Protein AF-B3H086-F1 (afdb_monomer)

Secondary structure (DSSP, 8-state):
---SSHHHHHHHHHHHHTTSS-SS-----------------------------PPPPPPP---GGGS--S-EEEEPP-EEESTT--------GGGEE-----TTSPTTHHHHHHSHHHHTT-GGG--EETTSSSSGGG----SSEEEEEEEE----EEEE-TTS-EEEEES-EEEEEEEE-S--

Radius of gyration: 33.78 Å; Cα contacts (8 Å, |Δi|>4): 214; chains: 1; bounding box: 88×72×65 Å

pLDDT: mean 75.51, std 15.49, range [37.16, 95.31]

InterPro domains:
  IPR035313 Transferrin-binding protein B, N-lobe handle [PF17484] (49-179)
  IPR038669 TbpB, N-lobe handle domain superfamily [G3DSA:2.40.128.250] (70-180)

Nearest PDB structures (foldseek):
  4o3w-assembly1_A  TM=8.298E-01  e=3.940E-09  Actinobacillus suis
  4o3w-assembly2_B  TM=8.232E-01  e=9.906E-09  Actinobacillus suis
  3pqu-assembly1_A  TM=7.904E-01  e=4.422E-09  Actinobacillus suis
  3pqu-assembly2_B  TM=7.886E-01  e=6.618E-09  Actinobacillus suis

Structure (mmCIF, N/CA/C/O backbone):
data_AF-B3H086-F1
#
_entry.id   AF-B3H086-F1
#
loop_
_atom_site.group_PDB
_atom_site.id
_atom_site.type_symbol
_atom_site.label_atom_id
_atom_site.label_alt_id
_atom_site.label_comp_id
_atom_site.label_asym_id
_atom_s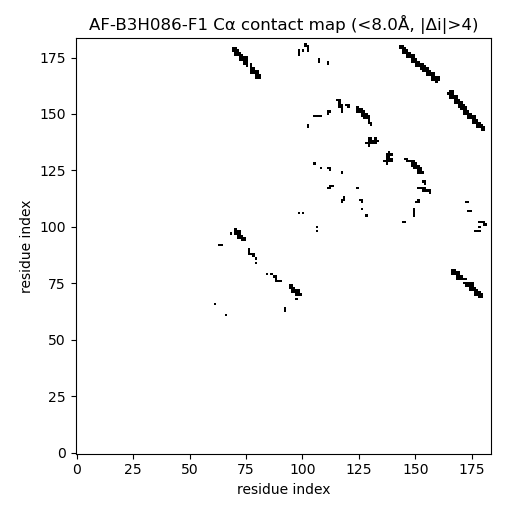ite.label_entity_id
_atom_site.label_seq_id
_atom_site.pdbx_PDB_ins_code
_atom_site.Cartn_x
_atom_site.Cartn_y
_atom_site.Cartn_z
_atom_site.occupancy
_atom_site.B_iso_or_equiv
_atom_site.auth_seq_id
_atom_site.auth_comp_id
_atom_site.auth_asym_id
_atom_site.auth_atom_id
_atom_site.pdbx_PDB_model_num
ATOM 1 N N . MET A 1 1 ? 31.628 60.910 2.142 1.00 37.16 1 MET A N 1
ATOM 2 C CA . MET A 1 1 ? 32.485 60.381 1.051 1.00 37.16 1 MET A CA 1
ATOM 3 C C . MET A 1 1 ? 33.352 59.269 1.644 1.00 37.16 1 MET A C 1
ATOM 5 O O . MET A 1 1 ? 34.313 59.581 2.322 1.00 37.16 1 MET A O 1
ATOM 9 N N . ASN A 1 2 ? 32.940 57.998 1.729 1.00 49.41 2 ASN A N 1
ATOM 10 C CA . ASN A 1 2 ? 32.561 57.000 0.707 1.00 49.41 2 ASN A CA 1
ATOM 11 C C . ASN A 1 2 ? 33.670 56.577 -0.269 1.00 49.41 2 ASN A C 1
ATOM 13 O O . ASN A 1 2 ? 33.441 56.657 -1.461 1.00 49.41 2 ASN A O 1
ATOM 17 N N . VAL A 1 3 ? 34.819 56.058 0.190 1.00 51.22 3 VAL A N 1
ATOM 18 C CA . VAL A 1 3 ? 35.664 55.186 -0.663 1.00 51.22 3 VAL A CA 1
ATOM 19 C C . VAL A 1 3 ? 36.567 54.268 0.185 1.00 51.22 3 VAL A C 1
ATOM 21 O O . VAL A 1 3 ? 37.710 54.626 0.414 1.00 51.22 3 VAL A O 1
ATOM 24 N N . LYS A 1 4 ? 36.117 53.092 0.665 1.00 52.09 4 LYS A N 1
ATOM 25 C CA . LYS A 1 4 ? 37.059 52.027 1.132 1.00 52.09 4 LYS A CA 1
ATOM 26 C C . LYS A 1 4 ? 36.632 50.567 0.889 1.00 52.09 4 LYS A C 1
ATOM 28 O O . LYS A 1 4 ? 37.445 49.678 1.089 1.00 52.09 4 LYS A O 1
ATOM 33 N N . LYS A 1 5 ? 35.413 50.283 0.406 1.00 51.97 5 LYS A N 1
ATOM 34 C CA . LYS A 1 5 ? 34.945 48.894 0.168 1.00 51.97 5 LYS A CA 1
ATOM 35 C C . LYS A 1 5 ? 35.044 48.411 -1.292 1.00 51.97 5 LYS A C 1
ATOM 37 O O . LYS A 1 5 ? 34.824 47.238 -1.551 1.00 51.97 5 LYS A O 1
ATOM 42 N N . SER A 1 6 ? 35.402 49.292 -2.232 1.00 55.97 6 SER A N 1
ATOM 43 C CA . SER A 1 6 ? 35.378 48.995 -3.678 1.00 55.97 6 SER A CA 1
ATOM 44 C C . SER A 1 6 ? 36.638 48.280 -4.195 1.00 55.97 6 SER A C 1
ATOM 46 O O . SER A 1 6 ? 36.571 47.513 -5.147 1.00 55.97 6 SER A O 1
ATOM 48 N N . GLN A 1 7 ? 37.798 48.457 -3.554 1.00 54.16 7 GLN A N 1
ATOM 49 C CA . GLN A 1 7 ? 39.059 47.937 -4.108 1.00 54.16 7 GLN A CA 1
ATOM 50 C C . GLN A 1 7 ? 39.303 46.446 -3.828 1.00 54.16 7 GLN A C 1
ATOM 52 O O . GLN A 1 7 ? 39.944 45.780 -4.631 1.00 54.16 7 GLN A O 1
ATOM 57 N N . ILE A 1 8 ? 38.739 45.889 -2.750 1.00 55.28 8 ILE A N 1
ATOM 58 C CA . ILE A 1 8 ? 38.890 44.458 -2.423 1.00 55.28 8 ILE A CA 1
ATOM 59 C C . ILE A 1 8 ? 38.044 43.586 -3.367 1.00 55.28 8 ILE A C 1
ATOM 61 O O . ILE A 1 8 ? 38.485 42.519 -3.785 1.00 55.28 8 ILE A O 1
ATOM 65 N N . ALA A 1 9 ? 36.864 44.066 -3.775 1.00 53.84 9 ALA A N 1
ATOM 66 C CA . ALA A 1 9 ? 35.991 43.352 -4.708 1.00 53.84 9 ALA A CA 1
ATOM 67 C C . ALA A 1 9 ? 36.586 43.261 -6.128 1.00 53.84 9 ALA A C 1
ATOM 69 O O . ALA A 1 9 ? 36.402 42.257 -6.812 1.00 53.84 9 ALA A O 1
ATOM 70 N N . ILE A 1 10 ? 37.345 44.277 -6.550 1.00 55.56 10 ILE A N 1
ATOM 71 C CA . ILE A 1 10 ? 37.978 44.321 -7.877 1.00 55.56 10 ILE A CA 1
ATOM 72 C C . ILE A 1 10 ? 39.157 43.337 -7.965 1.00 55.56 10 ILE A C 1
ATOM 74 O O . ILE A 1 10 ? 39.336 42.687 -8.992 1.00 55.56 10 ILE A O 1
ATOM 78 N N . VAL A 1 11 ? 39.923 43.162 -6.883 1.00 54.69 11 VAL A N 1
ATOM 79 C CA . VAL A 1 11 ? 41.070 42.234 -6.857 1.00 54.69 11 VAL A CA 1
ATOM 80 C C . VAL A 1 11 ? 40.618 40.768 -6.878 1.00 54.69 11 VAL A C 1
ATOM 82 O O . VAL A 1 11 ? 41.232 39.956 -7.563 1.00 54.69 11 VAL A O 1
ATOM 85 N N . ILE A 1 12 ? 39.513 40.433 -6.202 1.00 56.09 12 ILE A N 1
ATOM 86 C CA . ILE A 1 12 ? 38.960 39.064 -6.181 1.00 56.09 12 ILE A CA 1
ATOM 87 C C . ILE A 1 12 ? 38.301 38.706 -7.526 1.00 56.09 12 ILE A C 1
ATOM 89 O O . ILE A 1 12 ? 38.384 37.567 -7.978 1.00 56.09 12 ILE A O 1
ATOM 93 N N . ALA A 1 13 ? 37.690 39.678 -8.211 1.00 56.31 13 ALA A N 1
ATOM 94 C CA . ALA A 1 13 ? 37.129 39.460 -9.545 1.00 56.31 13 ALA A CA 1
ATOM 95 C C . ALA A 1 13 ? 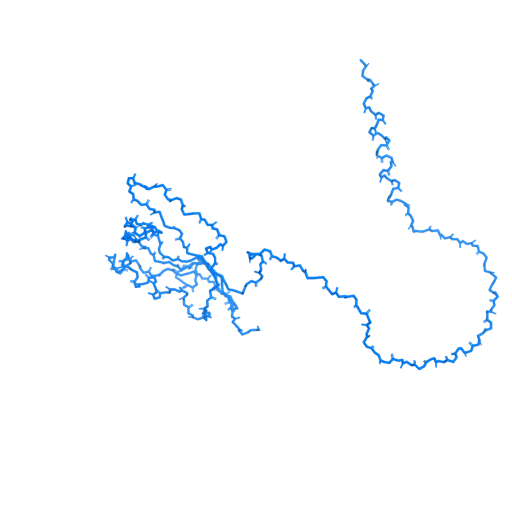38.218 39.270 -10.623 1.00 56.31 13 ALA A C 1
ATOM 97 O O . ALA A 1 13 ? 38.031 38.488 -11.555 1.00 56.31 13 ALA A O 1
ATOM 98 N N . ALA A 1 14 ? 39.372 39.934 -10.483 1.00 55.19 14 ALA A N 1
ATOM 99 C CA . ALA A 1 14 ? 40.484 39.822 -11.429 1.00 55.19 14 ALA A CA 1
ATOM 100 C C . ALA A 1 14 ? 41.236 38.479 -11.339 1.00 55.19 14 ALA A C 1
ATOM 102 O O . ALA A 1 14 ? 41.734 38.000 -12.356 1.00 55.19 14 ALA A O 1
ATOM 103 N N . THR A 1 15 ? 41.291 37.842 -10.163 1.00 55.03 15 THR A N 1
ATOM 104 C CA . THR A 1 15 ? 41.920 36.517 -9.992 1.00 55.03 15 THR A CA 1
ATOM 105 C C . THR A 1 15 ? 41.023 35.358 -10.427 1.00 55.03 15 THR A C 1
ATOM 107 O O . THR A 1 15 ? 41.530 34.312 -10.821 1.00 55.03 15 THR A O 1
ATOM 110 N N . LEU A 1 16 ? 39.697 35.536 -10.415 1.00 53.44 16 LEU A N 1
ATOM 111 C CA . LEU A 1 16 ? 38.752 34.520 -10.897 1.00 53.44 16 LEU A CA 1
ATOM 112 C C . LEU A 1 16 ? 38.623 34.499 -12.431 1.00 53.44 16 LEU A C 1
ATOM 114 O O . LEU A 1 16 ? 38.309 33.458 -13.001 1.00 53.44 16 LEU A O 1
ATOM 118 N N . LEU A 1 17 ? 38.918 35.611 -13.115 1.00 52.31 17 LEU A N 1
ATOM 119 C CA . LEU A 1 17 ? 38.870 35.693 -14.583 1.00 52.31 17 LEU A CA 1
ATOM 120 C C . LEU A 1 17 ? 40.145 35.179 -15.280 1.00 52.31 17 LEU A C 1
ATOM 122 O O . LEU A 1 17 ? 40.080 34.780 -16.440 1.00 52.31 17 LEU A O 1
ATOM 126 N N . THR A 1 18 ? 41.289 35.116 -14.593 1.00 54.81 18 THR A N 1
ATOM 127 C CA . THR A 1 18 ? 42.545 34.569 -15.149 1.00 54.81 18 THR A CA 1
ATOM 128 C C . THR A 1 18 ? 42.662 33.046 -15.037 1.00 54.81 18 THR A C 1
ATOM 130 O O . THR A 1 18 ? 43.544 32.458 -15.658 1.00 54.81 18 THR A O 1
ATOM 133 N N . ALA A 1 19 ? 41.738 32.383 -14.336 1.00 50.47 19 ALA A N 1
ATOM 134 C CA . ALA A 1 19 ? 41.666 30.921 -14.264 1.00 50.47 19 ALA A CA 1
ATOM 135 C C . ALA A 1 19 ? 40.806 30.277 -15.375 1.00 50.47 19 ALA A C 1
ATOM 137 O O . ALA A 1 19 ? 40.727 29.056 -15.448 1.00 50.47 19 ALA A O 1
ATOM 138 N N . CYS A 1 20 ? 40.181 31.069 -16.258 1.00 57.03 20 CYS A N 1
ATOM 139 C CA . CYS A 1 20 ? 39.420 30.563 -17.413 1.00 57.03 20 CYS A CA 1
ATOM 140 C C . CYS A 1 20 ? 39.972 31.004 -18.782 1.00 57.03 20 CYS A C 1
ATOM 142 O O . CYS A 1 20 ? 39.406 30.627 -19.804 1.00 57.03 20 CYS A O 1
ATOM 144 N N . SER A 1 21 ? 41.081 31.754 -18.840 1.00 51.38 21 SER A N 1
ATOM 145 C CA . SER A 1 21 ? 41.780 32.073 -20.103 1.00 51.38 21 SER A CA 1
ATOM 146 C C . SER A 1 21 ? 43.149 31.392 -20.245 1.00 51.38 21 SER A C 1
ATOM 148 O O . SER A 1 21 ? 43.844 31.577 -21.244 1.00 51.38 21 SER A O 1
ATOM 150 N N . GLY A 1 22 ? 43.532 30.559 -19.274 1.00 49.62 22 GLY A N 1
ATOM 151 C CA . GLY A 1 22 ? 44.796 29.833 -19.268 1.00 49.62 22 GLY A CA 1
ATOM 152 C C . GLY A 1 22 ? 44.714 28.462 -19.935 1.00 49.62 22 GLY A C 1
ATOM 153 O O . GLY A 1 22 ? 44.520 27.461 -19.256 1.00 49.62 22 GLY A O 1
ATOM 154 N N . GLY A 1 23 ? 44.972 28.415 -21.244 1.00 51.03 23 GLY A N 1
ATOM 155 C CA . GLY A 1 23 ? 45.725 27.298 -21.822 1.00 51.03 23 GLY A CA 1
ATOM 156 C C . GLY A 1 23 ? 44.980 26.364 -22.772 1.00 51.03 23 GLY A C 1
ATOM 157 O O . GLY A 1 23 ? 44.698 25.224 -22.422 1.00 51.03 23 GLY A O 1
ATOM 158 N N . LYS A 1 24 ? 44.778 26.803 -24.019 1.00 52.38 24 LYS A N 1
ATOM 159 C CA . LYS A 1 24 ? 44.899 25.954 -25.223 1.00 52.38 24 LYS A CA 1
ATOM 160 C C . LYS A 1 24 ? 44.833 26.837 -26.467 1.00 52.38 24 LYS A C 1
ATOM 162 O O . LYS A 1 24 ? 43.770 27.323 -26.826 1.00 52.38 24 LYS A O 1
ATOM 167 N N . GLY A 1 25 ? 45.977 27.054 -27.110 1.00 47.41 25 GLY A N 1
ATOM 168 C CA . GLY A 1 25 ? 46.032 27.791 -28.376 1.00 47.41 25 GLY A CA 1
ATOM 169 C C . GLY A 1 25 ? 47.321 28.569 -28.596 1.00 47.41 25 GLY A C 1
ATOM 170 O O . GLY A 1 25 ? 47.267 29.722 -29.002 1.00 47.41 25 GLY A O 1
ATOM 171 N N . GLY A 1 26 ? 48.478 27.974 -28.306 1.00 44.19 26 GLY A N 1
ATOM 172 C CA . GLY A 1 26 ? 49.747 28.494 -28.806 1.00 44.19 26 GLY A CA 1
ATOM 173 C C . GLY A 1 26 ? 50.046 27.840 -30.149 1.00 44.19 26 GLY A C 1
ATOM 174 O O . GLY A 1 26 ? 50.486 26.694 -30.170 1.00 44.19 26 GLY A O 1
ATOM 175 N N . PHE A 1 27 ? 49.803 28.538 -31.259 1.00 48.75 27 PHE A N 1
ATOM 176 C CA . PHE A 1 27 ? 50.418 28.177 -32.538 1.00 48.75 27 PHE A CA 1
ATOM 177 C C . PHE A 1 27 ? 51.885 28.609 -32.482 1.00 48.75 27 PHE A C 1
ATOM 179 O O . PHE A 1 27 ? 52.234 29.723 -32.864 1.00 48.75 27 PHE A O 1
ATOM 186 N N . GLY A 1 28 ? 52.733 27.735 -31.941 1.00 51.94 28 GLY A N 1
ATOM 187 C CA . GLY A 1 28 ? 54.178 27.853 -32.088 1.00 51.94 28 GLY A CA 1
ATOM 188 C C . GLY A 1 28 ? 54.549 27.528 -33.529 1.00 51.94 28 GLY A C 1
ATOM 189 O O . GLY A 1 28 ? 54.622 26.361 -33.901 1.00 51.94 28 GLY A O 1
ATOM 190 N N . LEU A 1 29 ? 54.739 28.558 -34.348 1.00 55.03 29 LEU A N 1
ATOM 191 C CA . LEU A 1 29 ? 55.434 28.447 -35.626 1.00 55.03 29 LEU A CA 1
ATOM 192 C C . LEU A 1 29 ? 56.931 28.597 -35.358 1.00 55.03 29 LEU A C 1
ATOM 194 O O . LEU A 1 29 ? 57.500 29.638 -35.658 1.00 55.03 29 LEU A O 1
ATOM 198 N N . ASP A 1 30 ? 57.554 27.566 -34.790 1.00 51.03 30 ASP A N 1
ATOM 199 C CA . ASP A 1 30 ? 59.010 27.486 -34.723 1.00 51.03 30 ASP A CA 1
ATOM 200 C C . ASP A 1 30 ? 59.510 26.135 -35.246 1.00 51.03 30 ASP A C 1
ATOM 202 O O . ASP A 1 30 ? 59.258 25.070 -34.684 1.00 51.03 30 ASP A O 1
ATOM 206 N N . SER A 1 31 ? 60.296 26.236 -36.322 1.00 50.31 31 SER A N 1
ATOM 207 C CA . SER A 1 31 ? 61.286 25.278 -36.829 1.00 50.31 31 SER A CA 1
ATOM 208 C C . SER A 1 31 ? 60.796 23.945 -37.422 1.00 50.31 31 SER A C 1
ATOM 210 O O . SER A 1 31 ? 60.976 22.871 -36.856 1.00 50.31 31 SER A O 1
ATOM 212 N N . THR A 1 32 ? 60.325 23.980 -38.673 1.00 48.44 32 THR A N 1
ATOM 213 C CA . THR A 1 32 ? 60.439 22.818 -39.571 1.00 48.44 32 THR A CA 1
ATOM 214 C C . THR A 1 32 ? 61.894 22.655 -40.015 1.00 48.44 32 THR A C 1
ATOM 216 O O . THR A 1 32 ? 62.313 23.202 -41.035 1.00 48.44 32 THR A O 1
ATOM 219 N N . GLN A 1 33 ? 62.670 21.886 -39.260 1.00 48.81 33 GLN A N 1
ATOM 220 C CA . GLN A 1 33 ? 63.814 21.169 -39.814 1.00 48.81 33 GLN A CA 1
ATOM 221 C C . GLN A 1 3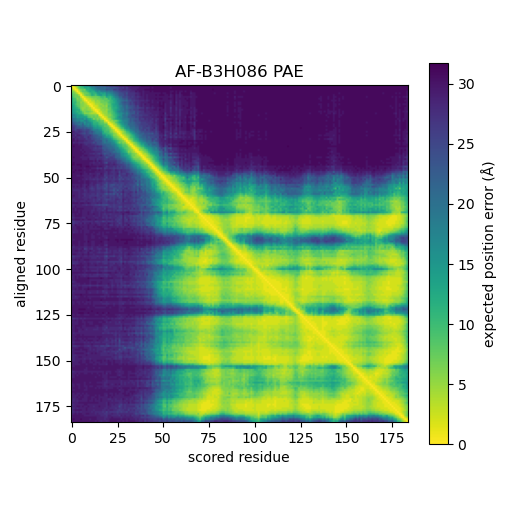3 ? 63.739 19.727 -39.311 1.00 48.81 33 GLN A C 1
ATOM 223 O O . GLN A 1 33 ? 64.264 19.375 -38.258 1.00 48.81 33 GLN A O 1
ATOM 228 N N . GLU A 1 34 ? 62.997 18.902 -40.051 1.00 51.06 34 GLU A N 1
ATOM 229 C CA . GLU A 1 34 ? 62.861 17.473 -39.786 1.00 51.06 34 GLU A CA 1
ATOM 230 C C . GLU A 1 34 ? 64.220 16.787 -39.989 1.00 51.06 34 GLU A C 1
ATOM 232 O O . GLU A 1 34 ? 64.639 16.499 -41.110 1.00 51.06 34 GLU A O 1
ATOM 237 N N . GLN A 1 35 ? 64.928 16.490 -38.899 1.00 54.47 35 GLN A N 1
ATOM 238 C CA . GLN A 1 35 ? 65.841 15.353 -38.920 1.00 54.47 35 GLN A CA 1
ATOM 239 C C . GLN A 1 35 ? 64.974 14.102 -38.989 1.00 54.47 35 GLN A C 1
ATOM 241 O O . GLN A 1 35 ? 64.314 13.762 -38.013 1.00 54.47 35 GLN A O 1
ATOM 246 N N . ILE A 1 36 ? 64.961 13.433 -40.142 1.00 54.16 36 ILE A N 1
ATOM 247 C CA . ILE A 1 36 ? 64.271 12.152 -40.315 1.00 54.16 36 ILE A CA 1
ATOM 248 C C . ILE A 1 36 ? 64.917 11.151 -39.341 1.00 54.16 36 ILE A C 1
ATOM 250 O O . ILE A 1 36 ? 66.083 10.787 -39.541 1.00 54.16 36 ILE A O 1
ATOM 254 N N . PRO A 1 37 ? 64.221 10.688 -38.286 1.00 53.47 37 PRO A N 1
ATOM 255 C CA . PRO A 1 37 ? 64.772 9.649 -37.438 1.00 53.47 37 PRO A CA 1
ATOM 256 C C . PRO A 1 37 ? 64.784 8.347 -38.246 1.00 53.47 37 PRO A C 1
ATOM 258 O O . PRO A 1 37 ? 63.769 7.942 -38.814 1.00 53.47 37 PRO A O 1
ATOM 261 N N . ARG A 1 38 ? 65.945 7.686 -38.330 1.00 55.38 38 ARG A N 1
ATOM 262 C CA . ARG A 1 38 ? 66.040 6.346 -38.926 1.00 55.38 38 ARG A CA 1
ATOM 263 C C . ARG A 1 38 ? 65.107 5.402 -38.167 1.00 55.38 38 ARG A C 1
ATOM 265 O O . ARG A 1 38 ? 65.230 5.243 -36.955 1.00 55.38 38 ARG A O 1
ATOM 272 N N . TYR A 1 39 ? 64.180 4.789 -38.897 1.00 56.12 39 TYR A N 1
ATOM 273 C CA . TYR A 1 39 ? 63.299 3.757 -38.374 1.00 56.12 39 TYR A CA 1
ATOM 274 C C . TYR A 1 39 ? 64.083 2.450 -38.235 1.00 56.12 39 TYR A C 1
ATOM 276 O O . TYR A 1 39 ? 64.329 1.767 -39.226 1.00 56.12 39 TYR A O 1
ATOM 284 N N . ASP A 1 40 ? 64.462 2.105 -37.007 1.00 61.91 40 ASP A N 1
ATOM 285 C CA . ASP A 1 40 ? 64.773 0.720 -36.666 1.00 61.91 40 ASP A CA 1
ATOM 286 C C . ASP A 1 40 ? 63.462 0.019 -36.285 1.00 61.91 40 ASP A C 1
ATOM 288 O O . ASP A 1 40 ? 62.785 0.467 -35.348 1.00 61.91 40 ASP A O 1
ATOM 292 N N . PRO A 1 41 ? 63.069 -1.073 -36.969 1.00 54.91 41 PRO A N 1
ATOM 293 C CA . PRO A 1 41 ? 61.901 -1.841 -36.575 1.00 54.91 41 PRO A CA 1
ATOM 294 C C . PRO A 1 41 ? 62.159 -2.430 -35.188 1.00 54.91 41 PRO A C 1
ATOM 296 O O . PRO A 1 41 ? 62.888 -3.412 -35.023 1.00 54.91 41 PRO A O 1
ATOM 299 N N . LYS A 1 42 ? 61.553 -1.826 -34.159 1.00 63.53 42 LYS A N 1
ATOM 300 C CA . LYS A 1 42 ? 61.467 -2.447 -32.837 1.00 63.53 42 LYS A CA 1
ATOM 301 C C . LYS A 1 42 ? 60.799 -3.799 -33.044 1.00 63.53 42 LYS A C 1
ATOM 303 O O . LYS A 1 42 ? 59.651 -3.840 -33.482 1.00 63.53 42 LYS A O 1
ATOM 308 N N . LYS A 1 43 ? 61.524 -4.886 -32.743 1.00 60.94 43 LYS A N 1
ATOM 309 C CA . LYS A 1 43 ? 60.965 -6.243 -32.689 1.00 60.94 43 LYS A CA 1
ATOM 310 C C . LYS A 1 43 ? 59.612 -6.153 -31.994 1.00 60.94 43 LYS A C 1
ATOM 312 O O . LYS A 1 43 ? 59.550 -5.712 -30.845 1.00 60.94 43 LYS A O 1
ATOM 317 N N . THR A 1 44 ? 58.553 -6.509 -32.714 1.00 58.03 44 THR A N 1
ATOM 318 C CA . THR A 1 44 ? 57.201 -6.586 -32.170 1.00 58.03 44 THR A CA 1
ATOM 319 C C . THR A 1 44 ? 57.266 -7.504 -30.963 1.00 58.03 44 THR A C 1
ATOM 321 O O . THR A 1 44 ? 57.506 -8.705 -31.107 1.00 58.03 44 THR A O 1
ATOM 324 N N . LYS A 1 45 ? 57.140 -6.924 -29.764 1.00 63.69 45 LYS A N 1
ATOM 325 C CA . LYS A 1 45 ? 56.914 -7.720 -28.562 1.00 63.69 45 LYS A CA 1
ATOM 326 C C . LYS A 1 45 ? 55.657 -8.561 -28.820 1.00 63.69 45 LYS A C 1
ATOM 328 O O . LYS A 1 45 ? 54.728 -8.035 -29.441 1.00 63.69 45 LYS A O 1
ATOM 333 N N . PRO A 1 46 ? 55.633 -9.839 -28.410 1.00 62.38 46 PRO A N 1
ATOM 334 C CA . PRO A 1 46 ? 54.421 -10.640 -28.485 1.00 62.38 46 PRO A CA 1
ATOM 335 C C . PRO A 1 46 ? 53.279 -9.859 -27.836 1.00 62.38 46 PRO A C 1
ATOM 337 O O . PRO A 1 46 ? 53.474 -9.255 -26.782 1.00 62.38 46 PRO A O 1
ATOM 340 N N . ILE A 1 47 ? 52.121 -9.819 -28.489 1.00 65.06 47 ILE A N 1
ATOM 341 C CA . ILE A 1 47 ? 50.911 -9.281 -27.872 1.00 65.06 47 ILE A CA 1
ATOM 342 C C . ILE A 1 47 ? 50.567 -10.261 -26.750 1.00 65.06 47 ILE A C 1
ATOM 344 O O . ILE A 1 47 ? 50.162 -11.392 -27.017 1.00 65.06 47 ILE A O 1
ATOM 348 N N . GLU A 1 48 ? 50.818 -9.866 -25.507 1.00 68.56 48 GLU A N 1
ATOM 349 C CA . GLU A 1 48 ? 50.349 -10.608 -24.343 1.00 68.56 48 GLU A CA 1
ATOM 350 C C . GLU A 1 48 ? 48.849 -10.335 -24.220 1.00 68.56 48 GLU A C 1
ATOM 352 O O . GLU A 1 48 ? 48.429 -9.226 -23.902 1.00 68.56 48 GLU A O 1
ATOM 357 N N . PHE A 1 49 ? 48.039 -11.336 -24.561 1.00 70.12 49 PHE A N 1
ATOM 358 C CA . PHE A 1 49 ? 46.603 -11.301 -24.317 1.00 70.12 49 PHE A CA 1
ATOM 359 C C . PHE A 1 49 ? 46.368 -11.529 -22.823 1.00 70.12 49 PHE A C 1
ATOM 361 O O . PHE A 1 49 ? 46.656 -12.607 -22.304 1.00 70.12 49 PHE A O 1
ATOM 368 N N . GLY A 1 50 ? 45.855 -10.510 -22.147 1.00 75.00 50 GLY A N 1
ATOM 369 C CA . GLY A 1 50 ? 45.428 -10.548 -20.756 1.00 75.00 50 GLY A CA 1
ATOM 370 C C . GLY A 1 50 ? 44.339 -9.506 -20.539 1.00 75.00 50 GLY A C 1
ATOM 371 O O . GLY A 1 50 ? 44.202 -8.586 -21.346 1.00 75.00 50 GLY A O 1
ATOM 372 N N . ASP A 1 51 ? 43.548 -9.676 -19.485 1.00 79.06 51 ASP A N 1
ATOM 373 C CA . ASP A 1 51 ? 42.526 -8.695 -19.132 1.00 79.06 51 ASP A CA 1
ATOM 374 C C . ASP A 1 51 ? 43.186 -7.348 -18.816 1.00 79.06 51 ASP A C 1
ATOM 376 O O . ASP A 1 51 ? 44.214 -7.286 -18.132 1.00 79.06 51 ASP A O 1
ATOM 380 N N . ASP A 1 52 ? 42.587 -6.265 -19.314 1.00 80.56 52 ASP A N 1
ATOM 381 C CA . ASP A 1 52 ? 43.040 -4.918 -18.995 1.00 80.56 52 ASP A CA 1
ATOM 382 C C . ASP A 1 52 ? 42.971 -4.705 -17.477 1.00 80.56 52 ASP A C 1
ATOM 384 O O . ASP A 1 52 ? 41.947 -4.948 -16.833 1.00 80.56 52 ASP A O 1
ATOM 388 N N . VAL A 1 53 ? 44.069 -4.224 -16.890 1.00 79.19 53 VAL A N 1
ATOM 389 C CA . VAL A 1 53 ? 44.110 -3.876 -15.467 1.00 79.19 53 VAL A CA 1
ATOM 390 C C . VAL A 1 53 ? 43.273 -2.614 -15.258 1.00 79.19 53 VAL A C 1
ATOM 392 O O . VAL A 1 53 ? 43.755 -1.495 -15.422 1.00 79.19 53 VAL A O 1
ATOM 395 N N . THR A 1 54 ? 41.999 -2.795 -14.916 1.00 82.56 54 THR A N 1
ATOM 396 C CA . THR A 1 54 ? 41.081 -1.704 -14.570 1.00 82.56 54 THR A CA 1
ATOM 397 C C . THR A 1 54 ? 41.039 -1.475 -13.065 1.00 82.56 54 THR A C 1
ATOM 399 O O . THR A 1 54 ? 41.037 -2.429 -12.284 1.00 82.56 54 THR A O 1
ATOM 402 N N . GLU A 1 55 ? 40.935 -0.214 -12.646 1.00 84.62 55 GLU A N 1
ATOM 403 C CA . GLU A 1 55 ? 40.661 0.120 -11.248 1.00 84.62 55 GLU A CA 1
ATOM 404 C C . GLU A 1 55 ? 39.316 -0.471 -10.800 1.00 84.62 55 GLU A C 1
ATOM 406 O O . GLU A 1 55 ? 38.339 -0.500 -11.556 1.00 84.62 55 GLU A O 1
ATOM 411 N N . ALA A 1 56 ? 39.257 -0.946 -9.554 1.00 83.88 56 ALA A N 1
ATOM 412 C CA . ALA A 1 56 ? 38.022 -1.465 -8.987 1.00 83.88 56 ALA A CA 1
ATOM 413 C C . ALA A 1 56 ? 36.958 -0.360 -8.945 1.00 83.88 56 ALA A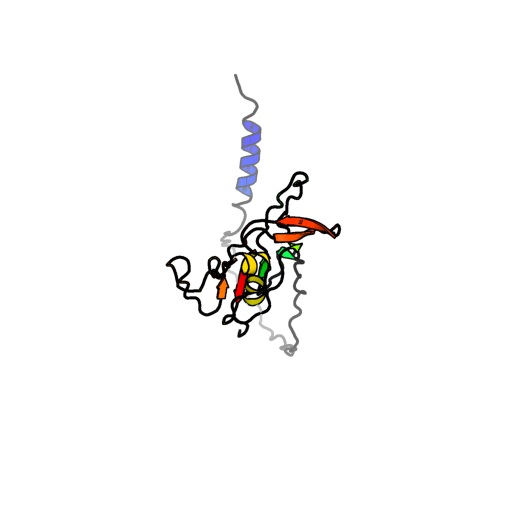 C 1
ATOM 415 O O . ALA A 1 56 ? 37.200 0.737 -8.439 1.00 83.88 56 ALA A O 1
ATOM 416 N N . LYS A 1 57 ? 35.758 -0.660 -9.453 1.00 82.94 57 LYS A N 1
ATOM 417 C CA . LYS A 1 57 ? 34.647 0.294 -9.448 1.00 82.94 57 LYS A CA 1
ATOM 418 C C . LYS A 1 57 ? 34.274 0.652 -7.999 1.00 82.94 57 LYS A C 1
ATOM 420 O O . LYS A 1 57 ? 33.978 -0.263 -7.225 1.00 82.94 57 LYS A O 1
ATOM 425 N N . PRO A 1 58 ? 34.243 1.942 -7.619 1.00 81.88 58 PRO A N 1
ATOM 426 C CA . PRO A 1 58 ? 33.753 2.333 -6.307 1.00 81.88 58 PRO A CA 1
ATOM 427 C C . PRO A 1 58 ? 32.248 2.058 -6.231 1.00 81.88 58 PRO A C 1
ATOM 429 O O . PRO A 1 58 ? 31.488 2.440 -7.123 1.00 81.88 58 PRO A O 1
ATOM 432 N N . TYR A 1 59 ? 31.822 1.377 -5.170 1.00 78.69 59 TYR A N 1
ATOM 433 C CA . TYR A 1 59 ? 30.409 1.149 -4.887 1.00 78.69 59 TYR A CA 1
ATOM 434 C C . TYR A 1 59 ? 29.894 2.243 -3.957 1.00 78.69 59 TYR A C 1
ATOM 436 O O . TYR A 1 59 ? 30.460 2.485 -2.892 1.00 78.69 59 TYR A O 1
ATOM 444 N N . GLU A 1 60 ? 28.806 2.891 -4.360 1.00 83.50 60 GLU A N 1
ATOM 445 C CA . GLU A 1 60 ? 28.088 3.841 -3.520 1.00 83.50 60 GLU A CA 1
ATOM 446 C C . GLU A 1 60 ? 27.211 3.076 -2.520 1.00 83.50 60 GLU A C 1
ATOM 448 O O . GLU A 1 60 ? 26.398 2.234 -2.907 1.00 83.50 60 GLU A O 1
ATOM 453 N N . GLN A 1 61 ? 27.381 3.345 -1.223 1.00 80.69 61 GLN A N 1
ATOM 454 C CA . GLN A 1 61 ? 26.474 2.842 -0.193 1.00 80.69 61 GLN A CA 1
ATOM 455 C C . GLN A 1 61 ? 25.290 3.797 -0.075 1.00 80.69 61 GLN A C 1
ATOM 457 O O . GLN A 1 61 ? 25.399 4.871 0.516 1.00 80.69 61 GLN A O 1
ATOM 462 N N . LEU A 1 62 ? 24.161 3.402 -0.659 1.00 81.19 62 LEU A N 1
ATOM 463 C CA . LEU A 1 62 ? 22.928 4.173 -0.586 1.00 81.19 62 LEU A CA 1
ATOM 464 C C . LEU A 1 62 ? 22.187 3.890 0.736 1.00 81.19 62 LEU A C 1
ATOM 466 O O . LEU A 1 62 ? 22.091 2.725 1.145 1.00 81.19 62 LEU A O 1
ATOM 470 N N . PRO A 1 63 ? 21.619 4.925 1.386 1.00 80.62 63 PRO A N 1
ATOM 471 C CA . PRO A 1 63 ? 20.623 4.757 2.442 1.00 80.62 63 PRO A CA 1
ATOM 472 C C . PRO A 1 63 ? 19.504 3.810 1.999 1.00 80.62 63 PRO A C 1
ATOM 474 O O . PRO A 1 63 ? 19.144 3.814 0.826 1.00 80.62 63 PRO A O 1
ATOM 477 N N . GLU A 1 64 ? 18.916 3.051 2.925 1.00 76.38 64 GLU A N 1
ATOM 478 C CA . GLU A 1 64 ? 17.901 2.021 2.630 1.00 76.38 64 GLU A CA 1
ATOM 479 C C . GLU A 1 64 ? 16.752 2.530 1.745 1.00 76.38 64 GLU A C 1
ATOM 481 O O . GLU A 1 64 ? 16.397 1.891 0.761 1.00 76.38 64 GLU A O 1
ATOM 486 N N . PHE A 1 65 ? 16.259 3.742 2.008 1.00 72.94 65 PHE A N 1
ATOM 487 C CA . PHE A 1 65 ? 15.218 4.389 1.202 1.00 72.94 65 PHE A CA 1
ATOM 488 C C . PHE A 1 65 ? 15.628 4.676 -0.255 1.00 72.94 65 PHE A C 1
ATOM 490 O O . PHE A 1 65 ? 14.784 4.712 -1.145 1.00 72.94 65 PHE A O 1
ATOM 497 N N . LEU A 1 66 ? 16.918 4.921 -0.498 1.00 80.81 66 LEU A N 1
ATOM 498 C CA . LEU A 1 66 ? 17.465 5.189 -1.830 1.00 80.81 66 LEU A CA 1
ATOM 499 C C . LEU A 1 66 ? 17.917 3.912 -2.537 1.00 80.81 66 LEU A C 1
ATOM 501 O O . LEU A 1 66 ? 18.319 3.973 -3.700 1.00 80.81 66 LEU A O 1
ATOM 505 N N . GLN A 1 67 ? 17.863 2.761 -1.864 1.00 79.25 67 GLN A N 1
ATOM 506 C CA . GLN A 1 67 ? 18.171 1.506 -2.521 1.00 79.25 67 GLN A CA 1
ATOM 507 C C . GLN A 1 67 ? 17.121 1.239 -3.602 1.00 79.25 67 GLN A C 1
ATOM 509 O O . GLN A 1 67 ? 15.919 1.360 -3.350 1.00 79.25 67 GLN A O 1
ATOM 514 N N . PRO A 1 68 ? 17.549 0.877 -4.821 1.00 77.38 68 PRO A N 1
ATOM 515 C CA . PRO A 1 68 ? 16.624 0.589 -5.897 1.00 77.38 68 PRO A CA 1
ATOM 516 C C . PRO A 1 68 ? 15.790 -0.633 -5.517 1.00 77.38 68 PRO A C 1
ATOM 518 O O . PRO A 1 68 ? 16.283 -1.761 -5.458 1.00 77.38 68 PRO A O 1
ATOM 521 N N . THR A 1 69 ? 14.507 -0.405 -5.277 1.00 74.62 69 THR A N 1
ATOM 522 C CA . THR A 1 69 ? 13.525 -1.466 -5.107 1.00 74.62 69 THR A CA 1
ATOM 523 C C . THR A 1 69 ? 12.589 -1.457 -6.301 1.00 74.62 69 THR A C 1
ATOM 525 O O . THR A 1 69 ? 12.296 -0.426 -6.904 1.00 74.62 69 THR A O 1
ATOM 528 N N . LEU A 1 70 ? 12.188 -2.654 -6.708 1.00 71.06 70 LEU A N 1
ATOM 529 C CA . LEU A 1 70 ? 11.357 -2.829 -7.892 1.00 71.06 70 LEU A CA 1
ATOM 530 C C . LEU A 1 70 ? 9.887 -2.535 -7.594 1.00 71.06 70 LEU A C 1
ATOM 532 O O . LEU A 1 70 ? 9.173 -2.059 -8.469 1.00 71.06 70 LEU A O 1
ATOM 536 N N . ASP A 1 71 ? 9.479 -2.804 -6.355 1.00 87.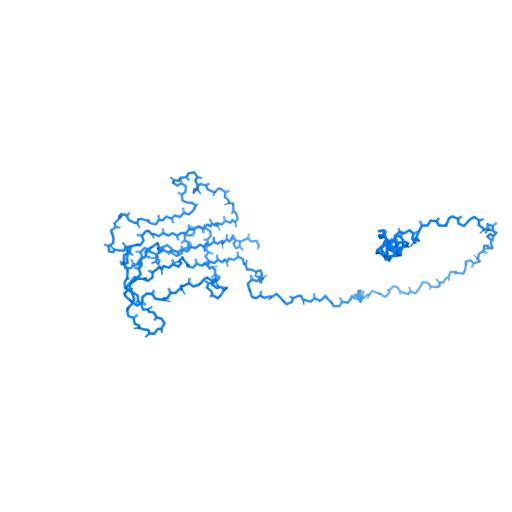69 71 ASP A N 1
ATOM 537 C CA . ASP A 1 71 ? 8.098 -2.803 -5.907 1.00 87.69 71 ASP A CA 1
ATOM 538 C C . ASP A 1 71 ? 8.073 -2.244 -4.481 1.00 87.69 71 ASP A C 1
ATOM 540 O O . ASP A 1 71 ? 8.868 -2.660 -3.630 1.00 87.69 71 ASP A O 1
ATOM 544 N N . SER A 1 72 ? 7.196 -1.284 -4.213 1.00 90.12 72 SER A N 1
ATOM 545 C CA . SER A 1 72 ? 7.094 -0.631 -2.906 1.00 90.12 72 SER A CA 1
ATOM 546 C C . SER A 1 72 ? 5.665 -0.255 -2.587 1.00 90.12 72 SER A C 1
ATOM 548 O O . SER A 1 72 ? 4.894 0.151 -3.457 1.00 90.12 72 SER A O 1
ATOM 550 N N . GLU A 1 73 ? 5.344 -0.314 -1.306 1.00 93.00 73 GLU A N 1
ATOM 551 C CA . GLU A 1 73 ? 4.063 0.109 -0.784 1.00 93.00 73 GLU A CA 1
ATOM 552 C C . GLU A 1 73 ?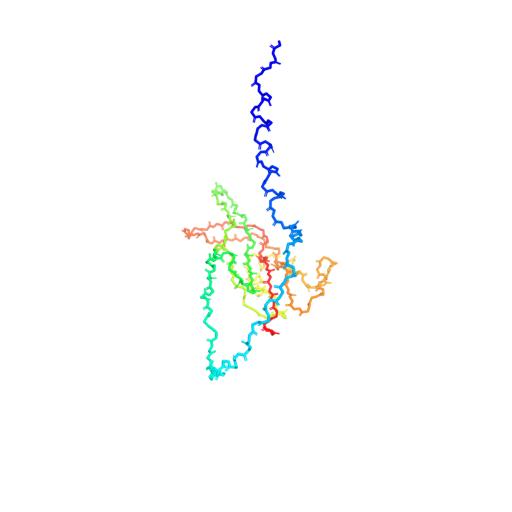 4.186 0.734 0.597 1.00 93.00 73 GLU A C 1
ATOM 554 O O . GLU A 1 73 ? 5.140 0.501 1.338 1.00 93.00 73 GLU A O 1
ATOM 559 N N . ILE A 1 74 ? 3.175 1.512 0.954 1.00 92.56 74 ILE A N 1
ATOM 560 C CA . ILE A 1 74 ? 3.007 2.060 2.288 1.00 92.56 74 ILE A CA 1
ATOM 561 C C . ILE A 1 74 ? 1.525 2.077 2.647 1.00 92.56 74 ILE A C 1
ATOM 563 O O . ILE A 1 74 ? 0.669 2.445 1.836 1.00 92.56 74 ILE A O 1
ATOM 567 N N . ALA A 1 75 ? 1.212 1.671 3.874 1.00 92.31 75 ALA A N 1
ATOM 568 C CA . ALA A 1 75 ? -0.150 1.719 4.384 1.00 92.31 75 ALA A CA 1
ATOM 569 C C . ALA A 1 75 ? -0.605 3.175 4.564 1.00 92.31 75 ALA A C 1
ATOM 571 O O . ALA A 1 75 ? 0.159 4.030 5.010 1.00 92.31 75 ALA A O 1
ATOM 572 N N . ILE A 1 76 ? -1.870 3.463 4.256 1.00 91.12 76 ILE A N 1
ATOM 573 C CA . ILE A 1 76 ? -2.465 4.784 4.478 1.00 91.12 76 ILE A CA 1
ATOM 574 C C . ILE A 1 76 ? -2.617 4.998 5.994 1.00 91.12 76 ILE A C 1
ATOM 576 O O . ILE A 1 76 ? -3.376 4.258 6.630 1.00 91.12 76 ILE A O 1
ATOM 580 N N . PRO A 1 77 ? -1.967 6.014 6.596 1.00 88.06 77 PRO A N 1
ATOM 581 C CA . PRO A 1 77 ? -2.102 6.277 8.023 1.00 88.06 77 PRO A CA 1
ATOM 582 C C . PRO A 1 77 ? -3.542 6.611 8.400 1.00 88.06 77 PRO A C 1
ATOM 584 O O . PRO A 1 77 ? -4.231 7.376 7.718 1.00 88.06 77 PRO A O 1
ATOM 587 N N . ARG A 1 78 ? -3.998 6.066 9.529 1.00 85.75 78 ARG A N 1
ATOM 588 C CA . ARG A 1 78 ? -5.360 6.271 10.034 1.00 85.75 78 ARG A CA 1
ATOM 589 C C . ARG A 1 78 ? -5.331 6.948 11.391 1.00 85.75 78 ARG A C 1
ATOM 591 O O . ARG A 1 78 ? -4.638 6.509 12.310 1.00 85.75 78 ARG A O 1
ATOM 598 N N . ARG A 1 79 ? -6.138 8.003 11.510 1.00 78.81 79 ARG A N 1
ATOM 599 C CA . ARG A 1 79 ? -6.252 8.818 12.720 1.00 78.81 79 ARG A CA 1
ATOM 600 C C . ARG A 1 79 ? -6.832 7.994 13.868 1.00 78.81 79 ARG A C 1
ATOM 602 O O . ARG A 1 79 ? -7.873 7.354 13.697 1.00 78.81 79 ARG A O 1
ATOM 609 N N . ILE A 1 80 ? -6.205 8.091 15.038 1.00 83.19 80 ILE A N 1
ATOM 610 C CA . ILE A 1 80 ? -6.772 7.604 16.298 1.00 83.19 80 ILE A CA 1
ATOM 611 C C . ILE A 1 80 ? -7.761 8.627 16.844 1.00 83.19 80 ILE A C 1
ATOM 613 O O . ILE A 1 80 ? -7.523 9.834 16.828 1.00 83.19 80 ILE A O 1
ATOM 617 N N . ILE A 1 81 ? -8.899 8.133 17.310 1.00 78.69 81 ILE A N 1
ATOM 618 C CA . ILE A 1 81 ? -9.991 8.928 17.852 1.00 78.69 81 ILE A CA 1
ATOM 619 C C . ILE A 1 81 ? -10.152 8.578 19.326 1.00 78.69 81 ILE A C 1
ATOM 621 O O . ILE A 1 81 ? -10.272 7.411 19.689 1.00 78.69 81 ILE A O 1
ATOM 625 N N . GLY A 1 82 ? -10.179 9.603 20.176 1.00 72.44 82 GLY A N 1
ATOM 626 C CA . GLY A 1 82 ? -10.441 9.459 21.602 1.00 72.44 82 GLY A CA 1
ATOM 627 C C . GLY A 1 82 ? -9.717 10.506 22.450 1.00 72.44 82 GLY A C 1
ATOM 628 O O . GLY A 1 82 ? -8.901 11.265 21.934 1.00 72.44 82 GLY A O 1
ATOM 629 N N . PRO A 1 83 ? -9.993 10.543 23.763 1.00 60.91 83 PRO A N 1
ATOM 630 C CA . PRO A 1 83 ? -9.430 11.535 24.682 1.00 60.91 83 PRO A CA 1
ATOM 631 C C . PRO A 1 83 ? -7.913 11.396 24.914 1.00 60.91 83 PRO A C 1
ATOM 633 O O . PRO A 1 83 ? -7.302 12.323 25.425 1.00 60.91 83 PRO A O 1
ATOM 636 N N . LYS A 1 84 ? -7.298 10.269 24.525 1.00 60.91 84 LYS A N 1
ATOM 637 C CA . LYS A 1 84 ? -5.840 10.028 24.567 1.00 60.91 84 LYS A CA 1
ATOM 638 C C . LYS A 1 84 ? -5.194 10.036 23.169 1.00 60.91 84 LYS A C 1
ATOM 640 O O . LYS A 1 84 ? -4.202 9.352 22.937 1.00 60.91 84 LYS A O 1
ATOM 645 N N . ALA A 1 85 ? -5.800 10.729 22.204 1.00 61.78 85 ALA A N 1
ATOM 646 C CA . ALA A 1 85 ? -5.341 10.753 20.816 1.00 61.78 85 ALA A CA 1
ATOM 647 C C . ALA A 1 85 ? -4.136 11.695 20.624 1.00 61.78 85 ALA A C 1
ATOM 649 O O . ALA A 1 85 ? -4.262 12.753 20.016 1.00 61.78 85 ALA A O 1
ATOM 650 N N . GLU A 1 86 ? -2.969 11.300 21.130 1.00 59.31 86 GLU A N 1
ATOM 651 C CA . GLU A 1 86 ? -1.684 11.969 20.852 1.00 59.31 86 GLU A CA 1
ATOM 652 C C . GLU A 1 86 ? -0.743 11.115 19.987 1.00 59.31 86 GLU A C 1
ATOM 654 O O . GLU A 1 86 ? 0.441 11.406 19.860 1.00 59.31 86 GLU A O 1
ATOM 659 N N . GLU A 1 87 ? -1.253 10.064 19.345 1.00 64.56 87 GLU A N 1
ATOM 660 C CA . GLU A 1 87 ? -0.456 9.277 18.403 1.00 64.56 87 GLU A CA 1
ATOM 661 C C . GLU A 1 87 ? -0.478 9.956 17.026 1.00 64.56 87 GLU A C 1
ATOM 663 O O . GLU A 1 87 ? -1.443 9.849 16.260 1.00 64.56 87 GLU A O 1
ATOM 668 N N . ARG A 1 88 ? 0.597 10.689 16.716 1.00 65.88 88 ARG A N 1
ATOM 669 C CA . ARG A 1 88 ? 0.927 11.044 15.334 1.00 65.88 88 ARG A CA 1
ATOM 670 C C . ARG A 1 88 ? 1.536 9.813 14.677 1.00 65.88 88 ARG A C 1
ATOM 672 O O . ARG A 1 88 ? 2.615 9.383 15.061 1.00 65.88 88 ARG A O 1
ATOM 679 N N . VAL A 1 89 ? 0.838 9.259 13.692 1.00 71.44 89 VAL A N 1
ATOM 680 C CA . VAL A 1 89 ? 1.420 8.243 12.813 1.00 71.44 89 VAL A CA 1
ATOM 681 C C . VAL A 1 89 ? 2.244 8.991 11.770 1.00 71.44 89 VAL A C 1
ATOM 683 O O . VAL A 1 89 ? 1.687 9.550 10.823 1.00 71.44 89 VAL A O 1
ATOM 686 N N . GLU A 1 90 ? 3.549 9.091 12.007 1.00 73.81 90 GLU A N 1
ATOM 687 C CA . GLU A 1 90 ? 4.491 9.654 11.042 1.00 73.81 90 GLU A CA 1
ATOM 688 C C . GLU A 1 90 ? 4.754 8.648 9.920 1.00 73.81 90 GLU A C 1
ATOM 690 O O . GLU A 1 90 ? 4.727 7.441 10.140 1.00 73.81 90 GLU A O 1
AT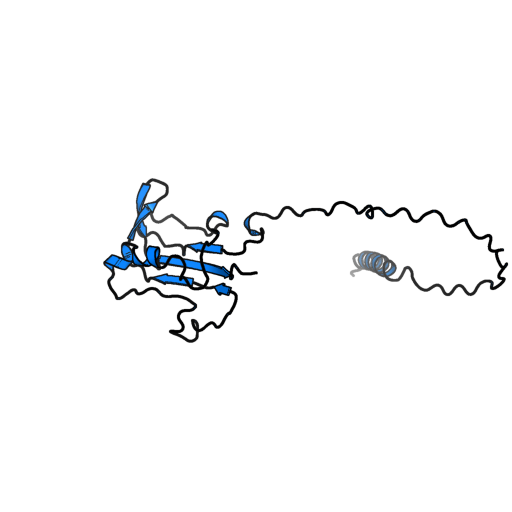OM 695 N N . LEU A 1 91 ? 4.970 9.157 8.707 1.00 79.56 91 LEU A N 1
ATOM 696 C CA . LEU A 1 91 ? 5.432 8.353 7.581 1.00 79.56 91 LEU A CA 1
ATOM 697 C C . LEU A 1 91 ? 6.960 8.323 7.638 1.00 79.56 91 LEU A C 1
ATOM 699 O O . LEU A 1 91 ? 7.598 9.335 7.346 1.00 79.56 91 LEU A O 1
ATOM 703 N N . SER A 1 92 ? 7.536 7.186 8.016 1.00 81.75 92 SER A N 1
ATOM 704 C CA . SER A 1 92 ? 8.979 6.948 7.972 1.00 81.75 92 SER A CA 1
ATOM 705 C C . SER A 1 92 ? 9.341 5.956 6.858 1.00 81.75 92 SER A C 1
ATOM 707 O O . SER A 1 92 ? 8.479 5.201 6.395 1.00 81.75 92 SER A O 1
ATOM 709 N N . PRO A 1 93 ? 10.614 5.921 6.418 1.00 81.06 93 PRO A N 1
ATOM 710 C CA . PRO A 1 93 ? 11.101 4.887 5.506 1.00 81.06 93 PRO A CA 1
ATOM 711 C C . PRO A 1 93 ? 10.804 3.459 5.982 1.00 81.06 93 PRO A C 1
ATOM 713 O O . PRO A 1 93 ? 10.476 2.615 5.158 1.00 81.06 93 PRO A O 1
ATOM 716 N N . ASP A 1 94 ? 10.803 3.212 7.295 1.00 83.12 94 ASP A N 1
ATOM 717 C CA . ASP A 1 94 ? 10.510 1.894 7.886 1.00 83.12 94 ASP A CA 1
ATOM 718 C C . ASP A 1 94 ? 9.068 1.424 7.632 1.00 83.12 94 ASP A C 1
ATOM 720 O O . ASP A 1 94 ? 8.735 0.247 7.784 1.00 83.12 94 ASP A O 1
ATOM 724 N N . ASN A 1 95 ? 8.168 2.346 7.277 1.00 84.44 95 ASN A N 1
ATOM 725 C CA . ASN A 1 95 ? 6.794 2.012 6.917 1.00 84.44 95 ASN A CA 1
ATOM 726 C C . ASN A 1 95 ? 6.659 1.562 5.459 1.00 84.44 95 ASN A C 1
ATOM 728 O O . ASN A 1 95 ? 5.600 1.048 5.087 1.00 84.44 95 ASN A O 1
ATOM 732 N N . ILE A 1 96 ? 7.699 1.763 4.646 1.00 86.88 96 ILE A N 1
ATOM 733 C CA . ILE A 1 96 ? 7.724 1.360 3.246 1.00 86.88 96 ILE A CA 1
ATOM 734 C C . ILE A 1 96 ? 8.146 -0.095 3.181 1.00 86.88 96 ILE A C 1
ATOM 736 O O . ILE A 1 96 ? 9.223 -0.480 3.631 1.00 86.88 96 ILE A O 1
ATOM 740 N N . LYS A 1 97 ? 7.275 -0.918 2.614 1.00 88.75 97 LYS A N 1
ATOM 741 C CA . LYS A 1 97 ? 7.503 -2.350 2.474 1.00 88.75 97 LYS A CA 1
ATOM 742 C C . LYS A 1 97 ? 7.654 -2.700 1.013 1.00 88.75 97 LYS A C 1
ATOM 744 O O . LYS A 1 97 ? 7.088 -2.054 0.134 1.00 88.75 97 LYS A O 1
ATOM 749 N N . ARG A 1 98 ? 8.411 -3.762 0.755 1.00 86.62 98 ARG A N 1
ATOM 750 C CA . ARG A 1 98 ? 8.478 -4.346 -0.577 1.00 86.62 98 ARG A CA 1
ATOM 751 C C . ARG A 1 98 ? 7.156 -5.037 -0.887 1.00 86.62 98 ARG A C 1
ATOM 753 O O . ARG A 1 98 ? 6.764 -5.953 -0.166 1.00 86.62 98 ARG A O 1
ATOM 760 N N . LEU A 1 99 ? 6.524 -4.637 -1.981 1.00 84.69 99 LEU A N 1
ATOM 761 C CA . LEU A 1 99 ? 5.318 -5.289 -2.474 1.00 84.69 99 LEU A CA 1
ATOM 762 C C . LEU A 1 99 ? 5.699 -6.571 -3.235 1.00 84.69 99 LEU A C 1
ATOM 764 O O . LEU A 1 99 ? 6.646 -6.598 -4.020 1.00 84.69 99 LEU A O 1
ATOM 768 N N . GLY A 1 100 ? 4.996 -7.667 -2.963 1.00 75.06 100 GLY A N 1
ATOM 769 C CA . GLY A 1 100 ? 5.184 -8.941 -3.647 1.00 75.06 100 GLY A CA 1
ATOM 770 C C . GLY A 1 100 ? 3.892 -9.355 -4.334 1.00 75.06 100 GLY A C 1
ATOM 771 O O . GLY A 1 100 ? 2.967 -9.777 -3.655 1.00 75.06 100 GLY A O 1
ATOM 772 N N . GLY A 1 101 ? 3.836 -9.264 -5.663 1.00 76.00 101 GLY A N 1
ATOM 773 C CA . GLY A 1 101 ? 2.622 -9.602 -6.412 1.00 76.00 101 GLY A CA 1
ATOM 774 C C . GLY A 1 101 ? 2.852 -9.830 -7.903 1.00 76.00 101 GLY A C 1
ATOM 775 O O . GLY A 1 101 ? 4.003 -9.883 -8.362 1.00 76.00 101 GLY A O 1
ATOM 776 N N . SER A 1 102 ? 1.743 -10.018 -8.616 1.00 83.31 102 SER A N 1
ATOM 777 C CA . SER A 1 102 ? 1.621 -9.964 -10.076 1.00 83.31 102 SER A CA 1
ATOM 778 C C . SER A 1 102 ? 0.845 -8.702 -10.462 1.00 83.31 102 SER A C 1
ATOM 780 O O . SER A 1 102 ? -0.054 -8.310 -9.727 1.00 83.31 102 SER A O 1
ATOM 782 N N . LEU A 1 103 ? 1.118 -8.119 -11.636 1.00 84.25 103 LEU A N 1
ATOM 783 C CA . LEU A 1 103 ? 0.403 -6.928 -12.131 1.00 84.25 103 LEU A CA 1
ATOM 784 C C . LEU A 1 103 ? -1.100 -7.147 -12.378 1.00 84.25 103 LEU A C 1
ATOM 786 O O . LEU A 1 103 ? -1.848 -6.179 -12.541 1.00 84.25 103 LEU A O 1
ATOM 790 N N . ASP A 1 104 ? -1.518 -8.408 -12.480 1.00 84.31 104 ASP A N 1
ATOM 791 C CA .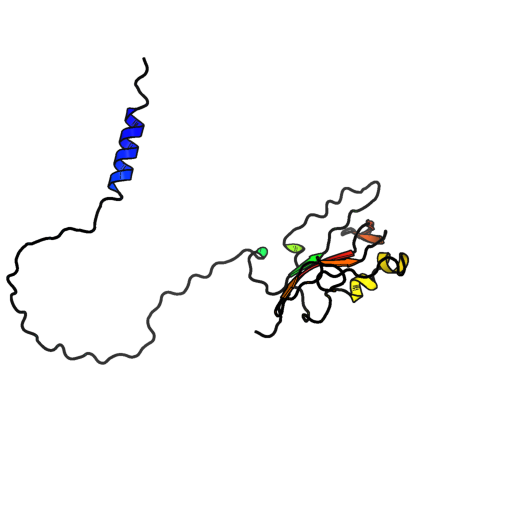 ASP A 1 104 ? -2.914 -8.793 -12.699 1.00 84.31 104 ASP A CA 1
ATOM 792 C C . ASP A 1 104 ? -3.710 -8.872 -11.388 1.00 84.31 104 ASP A C 1
ATOM 794 O O . ASP A 1 104 ? -4.941 -8.933 -11.405 1.00 84.31 104 ASP A O 1
ATOM 798 N N . GLU A 1 105 ? -3.024 -8.864 -10.245 1.00 89.06 105 GLU A N 1
ATOM 799 C CA . GLU A 1 105 ? -3.634 -8.942 -8.926 1.00 89.06 105 GLU A CA 1
ATOM 800 C C . GLU A 1 105 ? -3.686 -7.555 -8.294 1.00 89.06 105 GLU A C 1
ATOM 802 O O . GLU A 1 105 ? -2.744 -6.776 -8.367 1.00 89.06 105 GLU A O 1
ATOM 807 N N . ILE A 1 106 ? -4.800 -7.238 -7.636 1.00 91.25 106 ILE A N 1
ATOM 808 C CA . ILE A 1 106 ? -4.902 -5.992 -6.878 1.00 91.25 106 ILE A CA 1
ATOM 809 C C . ILE A 1 106 ? -4.184 -6.192 -5.532 1.00 91.25 106 ILE A C 1
ATOM 811 O O . ILE A 1 106 ? -4.622 -7.044 -4.746 1.00 91.25 106 ILE A O 1
ATOM 815 N N . PRO A 1 107 ? -3.152 -5.387 -5.211 1.00 91.62 107 PRO A N 1
ATOM 816 C CA . PRO A 1 107 ? -2.428 -5.493 -3.948 1.00 91.62 107 PRO A CA 1
ATOM 817 C C . PRO A 1 107 ? -3.368 -5.417 -2.742 1.00 91.62 107 PRO A C 1
ATOM 819 O O . PRO A 1 107 ? -4.259 -4.567 -2.691 1.00 91.62 107 PRO A O 1
ATOM 822 N N . HIS A 1 108 ? -3.180 -6.310 -1.768 1.00 93.06 108 HIS A N 1
ATOM 823 C CA . HIS A 1 108 ? -3.915 -6.324 -0.495 1.00 93.06 108 HIS A CA 1
ATOM 824 C C . HIS A 1 108 ? -5.454 -6.364 -0.601 1.00 93.06 108 HIS A C 1
ATOM 826 O O . HIS A 1 108 ? -6.133 -6.150 0.402 1.00 93.06 108 HIS A O 1
ATOM 832 N N . ALA A 1 109 ? -6.036 -6.679 -1.767 1.00 91.62 109 ALA A N 1
ATOM 833 C CA . ALA A 1 109 ? -7.488 -6.643 -1.971 1.00 91.62 109 ALA A CA 1
ATOM 834 C C . ALA A 1 109 ? -8.250 -7.465 -0.922 1.00 91.62 109 ALA A C 1
ATOM 836 O O . ALA A 1 109 ? -9.116 -6.937 -0.226 1.00 91.62 109 ALA A O 1
ATOM 837 N N . LYS A 1 110 ? -7.853 -8.730 -0.739 1.00 90.69 110 LYS A N 1
ATOM 838 C CA . LYS A 1 110 ? -8.477 -9.632 0.236 1.00 90.69 110 LYS A CA 1
ATOM 839 C C . LYS A 1 110 ? -8.326 -9.136 1.674 1.00 90.69 110 LYS A C 1
ATOM 841 O O . LYS A 1 110 ? -9.285 -9.178 2.432 1.00 90.69 110 LYS A O 1
ATOM 846 N N . GLU A 1 111 ? -7.145 -8.644 2.049 1.00 91.38 111 GLU A N 1
ATOM 847 C CA . GLU A 1 111 ? -6.898 -8.096 3.390 1.00 91.38 111 GLU A CA 1
ATOM 848 C C . GLU A 1 111 ? -7.814 -6.902 3.684 1.00 91.38 111 GLU A C 1
ATOM 850 O O . GLU A 1 111 ? -8.421 -6.823 4.755 1.00 91.38 111 GLU A O 1
ATOM 855 N N . ILE A 1 112 ? -7.949 -5.990 2.719 1.00 91.88 112 ILE A N 1
ATOM 856 C CA . ILE A 1 112 ? -8.790 -4.799 2.845 1.00 91.88 112 ILE A CA 1
ATOM 857 C C . ILE A 1 112 ? -10.266 -5.196 2.958 1.00 91.88 112 ILE A C 1
ATOM 859 O O . ILE A 1 112 ? -10.972 -4.687 3.829 1.00 91.88 112 ILE A O 1
ATOM 863 N N . GLU A 1 113 ? -10.734 -6.109 2.108 1.00 89.31 113 GLU A N 1
ATOM 864 C CA . GLU A 1 113 ? -12.115 -6.606 2.123 1.00 89.31 113 GLU A CA 1
ATOM 865 C C . GLU A 1 113 ? -12.440 -7.386 3.405 1.00 89.31 113 GLU A C 1
ATOM 867 O O . GLU A 1 113 ? -13.538 -7.265 3.957 1.00 89.31 113 GLU A O 1
ATOM 872 N N . ASP A 1 114 ? -11.473 -8.144 3.927 1.00 89.62 114 ASP A N 1
ATOM 873 C CA . ASP A 1 114 ? -11.635 -8.918 5.153 1.00 89.62 114 ASP A CA 1
ATOM 874 C C . ASP A 1 114 ? -11.581 -8.070 6.430 1.00 89.62 114 ASP A C 1
ATOM 876 O O . ASP A 1 114 ? -11.990 -8.545 7.500 1.00 89.62 114 ASP A O 1
ATOM 880 N N . HIS A 1 115 ? -11.141 -6.815 6.329 1.00 88.81 115 HIS A N 1
ATOM 881 C CA . HIS A 1 115 ? -10.977 -5.930 7.468 1.00 88.81 115 HIS A CA 1
ATOM 882 C C . HIS A 1 115 ? -12.313 -5.635 8.173 1.00 88.81 115 HIS A C 1
ATOM 884 O O . HIS A 1 115 ? -13.332 -5.291 7.568 1.00 88.81 115 HIS A O 1
ATOM 890 N N . SER A 1 116 ? -12.305 -5.686 9.509 1.00 85.75 116 SER A N 1
ATOM 891 C CA . SER A 1 116 ? -13.518 -5.574 10.338 1.00 85.75 116 SER A CA 1
ATOM 892 C C 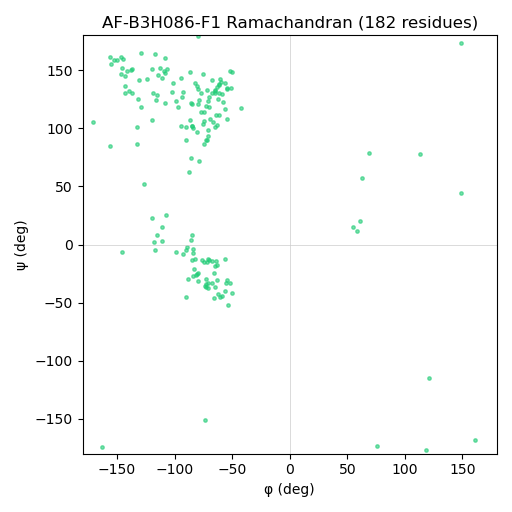. SER A 1 116 ? -14.327 -4.289 10.099 1.00 85.75 116 SER A C 1
ATOM 894 O O . SER A 1 116 ? -15.555 -4.332 10.060 1.00 85.75 116 SER A O 1
ATOM 896 N N . ALA A 1 117 ? -13.657 -3.149 9.911 1.00 84.25 117 ALA A N 1
ATOM 897 C CA . ALA A 1 117 ? -14.301 -1.865 9.609 1.00 84.25 117 ALA A CA 1
ATOM 898 C C . ALA A 1 117 ? -14.887 -1.751 8.191 1.00 84.25 117 ALA A C 1
ATOM 900 O O . ALA A 1 117 ? -15.674 -0.834 7.965 1.00 84.25 117 ALA A O 1
ATOM 901 N N . VAL A 1 118 ? -14.522 -2.647 7.268 1.00 86.06 118 VAL A N 1
ATOM 902 C CA . VAL A 1 118 ? -15.129 -2.757 5.930 1.00 86.06 118 VAL A CA 1
ATOM 903 C C . VAL A 1 118 ? -16.310 -3.728 5.984 1.00 86.06 118 VAL A C 1
ATOM 905 O O . VAL A 1 118 ? -17.414 -3.398 5.568 1.00 86.06 118 VAL A O 1
ATOM 908 N N . LYS A 1 119 ? -16.148 -4.885 6.636 1.00 83.62 119 LYS A N 1
ATOM 909 C CA . LYS A 1 119 ? -17.251 -5.844 6.830 1.00 83.62 119 LYS A CA 1
ATOM 910 C C . LYS A 1 119 ? -18.441 -5.256 7.587 1.00 83.62 119 LYS A C 1
ATOM 912 O O . LYS A 1 119 ? -19.586 -5.448 7.189 1.00 83.62 119 LYS A O 1
ATOM 917 N N . LYS A 1 120 ? -18.187 -4.514 8.672 1.00 76.56 120 LYS A N 1
ATOM 918 C CA . LYS A 1 120 ? -19.244 -3.877 9.484 1.00 76.56 120 LYS A CA 1
ATOM 919 C C . LYS A 1 120 ? -20.013 -2.795 8.734 1.00 76.56 120 LYS A C 1
ATOM 921 O O . LYS A 1 120 ? -21.125 -2.457 9.126 1.00 76.56 120 LYS A O 1
ATOM 926 N N . SER A 1 121 ? -19.399 -2.208 7.717 1.00 71.56 121 SER A N 1
ATOM 927 C CA . SER A 1 121 ? -19.937 -1.055 7.016 1.00 71.56 121 SER A CA 1
ATOM 928 C C . SER A 1 121 ? -20.783 -1.458 5.789 1.00 71.56 121 SER A C 1
ATOM 930 O O . SER A 1 121 ? -21.524 -0.629 5.252 1.00 71.56 121 SER A O 1
ATOM 932 N N . GLY A 1 122 ? -20.781 -2.753 5.439 1.00 64.62 122 GLY A N 1
ATOM 933 C CA . GLY A 1 122 ? -21.607 -3.369 4.398 1.00 64.62 122 GLY A CA 1
ATOM 934 C C . GLY A 1 122 ? -21.124 -3.062 2.977 1.00 64.62 122 GLY A C 1
ATOM 935 O O . GLY A 1 122 ? -20.096 -2.419 2.779 1.00 64.62 122 GLY A O 1
ATOM 936 N N . GLU A 1 123 ? -21.901 -3.468 1.966 1.00 60.16 123 GLU A N 1
ATOM 937 C CA . GLU A 1 123 ? -21.588 -3.279 0.530 1.00 60.16 123 GLU A CA 1
ATOM 938 C C . GLU A 1 123 ? -21.334 -1.815 0.114 1.00 60.16 123 GLU A C 1
ATOM 940 O O . GLU A 1 123 ? -20.815 -1.546 -0.968 1.00 60.16 123 GLU A O 1
ATOM 945 N N . LYS A 1 124 ? -21.663 -0.844 0.977 1.00 59.34 124 LYS A N 1
ATOM 946 C CA . LYS A 1 124 ? -21.488 0.595 0.731 1.00 59.34 124 LYS A CA 1
ATOM 947 C C . LYS A 1 124 ? -20.031 1.030 0.565 1.00 59.34 124 LYS A C 1
ATOM 949 O O . LYS A 1 124 ? -19.791 2.145 0.106 1.00 59.34 124 LYS A O 1
ATOM 954 N N . PHE A 1 125 ? -19.068 0.191 0.936 1.00 68.12 125 PHE A N 1
ATOM 955 C CA . PHE A 1 125 ? -17.659 0.568 0.977 1.00 68.12 125 PHE A CA 1
ATOM 956 C C . PHE A 1 125 ? -16.776 -0.396 0.184 1.00 68.12 125 PHE A C 1
ATOM 958 O O . PHE A 1 125 ? -15.766 -0.894 0.675 1.00 68.12 125 PHE A O 1
ATOM 965 N N . SER A 1 126 ? -17.173 -0.623 -1.071 1.00 77.44 126 SER A N 1
ATOM 966 C CA . SER A 1 126 ? -16.425 -1.405 -2.057 1.00 77.44 126 SER A CA 1
ATOM 967 C C . SER A 1 126 ? -14.974 -0.939 -2.206 1.00 77.44 126 SER A C 1
ATOM 969 O O . SER A 1 126 ? -14.687 0.260 -2.112 1.00 77.44 126 SER A O 1
ATOM 971 N N . LEU A 1 127 ? -14.091 -1.879 -2.542 1.00 90.31 127 LEU A N 1
ATOM 972 C CA . LEU A 1 127 ? -12.699 -1.621 -2.894 1.00 90.31 127 LEU A CA 1
ATOM 973 C C . LEU A 1 127 ? -12.590 -0.594 -4.039 1.00 90.31 127 LEU A C 1
ATOM 975 O O . LEU A 1 127 ? -13.289 -0.671 -5.055 1.00 90.31 127 LEU A O 1
ATOM 979 N N . VAL A 1 128 ? -11.697 0.376 -3.865 1.00 92.38 128 VAL A N 1
ATOM 980 C CA . VAL A 1 128 ? -11.358 1.423 -4.829 1.00 92.38 128 VAL A CA 1
ATOM 981 C C . VAL A 1 128 ? -9.905 1.242 -5.236 1.00 92.38 128 VAL A C 1
ATOM 983 O O . VAL A 1 128 ? -9.019 1.268 -4.385 1.00 92.38 128 VAL A O 1
ATOM 986 N N . TYR A 1 129 ? -9.657 1.116 -6.537 1.00 94.56 129 TYR A N 1
ATOM 987 C CA . TYR A 1 129 ? -8.328 0.842 -7.076 1.00 94.56 129 TYR A CA 1
ATOM 988 C C . TYR A 1 129 ? -7.969 1.810 -8.210 1.00 94.56 129 TYR A C 1
ATOM 990 O O . TYR A 1 129 ? -8.824 2.189 -9.012 1.00 94.56 129 TYR A O 1
ATOM 998 N N . SER A 1 130 ? -6.708 2.244 -8.277 1.00 95.31 130 SER A N 1
ATOM 999 C CA . SER A 1 130 ? -6.249 3.268 -9.226 1.00 95.31 130 SER A CA 1
ATOM 1000 C C . SER A 1 130 ? -6.200 2.820 -10.692 1.00 95.31 130 SER A C 1
ATOM 1002 O O . SER A 1 130 ? -6.088 3.691 -11.550 1.00 95.31 130 SER A O 1
ATOM 1004 N N . HIS A 1 131 ? -6.304 1.520 -10.992 1.00 94.25 131 HIS A N 1
ATOM 1005 C CA . HIS A 1 131 ? -6.330 0.974 -12.361 1.00 94.25 131 HIS A CA 1
ATOM 1006 C C . HIS A 1 131 ? -7.624 0.193 -12.683 1.00 94.25 131 HIS A C 1
ATOM 1008 O O . HIS A 1 131 ? -7.636 -0.654 -13.570 1.00 94.25 131 HIS A O 1
ATOM 1014 N N . ASP A 1 132 ? -8.732 0.449 -11.979 1.00 91.75 132 ASP A N 1
ATOM 1015 C CA . ASP A 1 132 ? -9.994 -0.290 -12.182 1.00 91.75 132 ASP A CA 1
ATOM 1016 C C . ASP A 1 132 ? -10.908 0.259 -13.298 1.00 91.75 132 ASP A C 1
ATOM 1018 O O . ASP A 1 132 ? -12.031 -0.217 -13.465 1.00 91.75 132 ASP A O 1
ATOM 1022 N N . ASN A 1 133 ? -10.466 1.283 -14.034 1.00 92.88 133 ASN A N 1
ATOM 1023 C CA . ASN A 1 133 ? -11.167 1.888 -15.171 1.00 92.88 133 ASN A CA 1
ATOM 1024 C C . ASN A 1 133 ? -12.575 2.455 -14.896 1.00 92.88 133 ASN A C 1
ATOM 1026 O O . ASN A 1 133 ? -13.265 2.807 -15.851 1.00 92.88 133 ASN A O 1
ATOM 1030 N N . LYS A 1 134 ? -13.027 2.609 -13.638 1.00 90.94 134 LYS A N 1
ATOM 1031 C CA . LYS A 1 134 ? -14.383 3.163 -13.381 1.00 90.94 134 LYS A CA 1
ATOM 1032 C C . LYS A 1 134 ? -14.458 4.697 -13.375 1.00 90.94 134 LYS A C 1
ATOM 1034 O O . LYS A 1 134 ? -15.546 5.245 -13.228 1.00 90.94 134 LYS A O 1
ATOM 1039 N N . SER A 1 135 ? -13.336 5.410 -13.508 1.00 91.62 135 SER A N 1
ATOM 1040 C CA . SER A 1 135 ? -13.325 6.868 -13.710 1.00 91.62 135 SER A CA 1
ATOM 1041 C C . SER A 1 135 ? -12.103 7.310 -14.522 1.00 91.62 135 SER A C 1
ATOM 1043 O O . SER A 1 135 ? -11.096 6.603 -14.499 1.00 91.62 135 SER A O 1
ATOM 1045 N N . PRO A 1 136 ? -12.121 8.496 -15.166 1.00 92.81 136 PRO A N 1
ATOM 1046 C CA . PRO A 1 136 ? -10.990 8.975 -15.968 1.00 92.81 136 PRO A CA 1
ATOM 1047 C C . PRO A 1 136 ? -9.654 9.025 -15.209 1.00 92.81 136 PRO A C 1
ATOM 1049 O O . PRO A 1 136 ? -8.605 8.761 -15.779 1.00 92.81 136 PRO A O 1
ATOM 1052 N N . GLN A 1 137 ? -9.677 9.308 -13.902 1.00 90.44 137 GLN A N 1
ATOM 1053 C CA . GLN A 1 137 ? -8.476 9.341 -13.051 1.00 90.44 137 GLN A CA 1
ATOM 1054 C C . GLN A 1 137 ? -7.936 7.938 -12.707 1.00 90.44 137 GLN A C 1
ATOM 1056 O O . GLN A 1 137 ? -6.810 7.805 -12.211 1.00 90.44 137 GLN A O 1
ATOM 1061 N N . ARG A 1 138 ? -8.753 6.904 -12.938 1.00 93.50 138 ARG A N 1
ATOM 1062 C CA . ARG A 1 138 ? -8.466 5.488 -12.670 1.00 93.50 138 ARG A CA 1
ATOM 1063 C C . ARG A 1 138 ? -8.407 4.638 -13.944 1.00 93.50 138 ARG A C 1
ATOM 1065 O O . ARG A 1 138 ? -8.313 3.416 -13.869 1.00 93.50 138 ARG A O 1
ATOM 1072 N N . THR A 1 139 ? -8.450 5.288 -15.105 1.00 93.62 139 THR A N 1
ATOM 1073 C CA . THR A 1 139 ? -8.164 4.688 -16.407 1.00 93.62 139 THR A CA 1
ATOM 1074 C C . THR A 1 139 ? -6.703 4.950 -16.734 1.00 93.62 139 THR A C 1
ATOM 1076 O O . THR A 1 139 ? -6.320 6.060 -17.099 1.00 93.62 139 THR A O 1
ATOM 1079 N N . ARG A 1 140 ? -5.865 3.933 -16.543 1.00 90.75 140 ARG A N 1
ATOM 1080 C CA . ARG A 1 140 ? -4.408 4.041 -16.666 1.00 90.75 140 ARG A CA 1
ATOM 1081 C C . ARG A 1 140 ? -3.890 2.882 -17.502 1.00 90.75 140 ARG A C 1
ATOM 1083 O O . ARG A 1 140 ? -3.758 1.769 -16.996 1.00 90.75 140 ARG A O 1
ATOM 1090 N N . ASN A 1 141 ? -3.612 3.159 -18.772 1.00 90.31 141 ASN A N 1
ATOM 1091 C CA . ASN A 1 141 ? -3.066 2.170 -19.690 1.00 90.31 141 ASN A CA 1
ATOM 1092 C C . ASN A 1 141 ? -1.538 2.121 -19.550 1.00 90.31 141 ASN A C 1
ATOM 1094 O O . ASN A 1 141 ? -0.846 3.030 -20.003 1.00 90.31 141 ASN A O 1
ATOM 1098 N N . MET A 1 142 ? -1.032 1.111 -18.848 1.00 90.06 142 MET A N 1
ATOM 1099 C CA . MET A 1 142 ? 0.395 0.902 -18.603 1.00 90.06 142 MET A CA 1
ATOM 1100 C C . MET A 1 142 ? 0.698 -0.583 -18.793 1.00 90.06 142 MET A C 1
ATOM 1102 O O . MET A 1 142 ? 0.019 -1.416 -18.202 1.00 90.06 142 MET A O 1
ATOM 1106 N N . ASP A 1 143 ? 1.719 -0.931 -19.569 1.00 88.69 143 ASP A N 1
ATOM 1107 C CA . ASP A 1 143 ? 1.985 -2.343 -19.892 1.00 88.69 143 ASP A CA 1
ATOM 1108 C C . ASP A 1 143 ? 2.886 -3.034 -18.859 1.00 88.69 143 ASP A C 1
ATOM 1110 O O . ASP A 1 143 ? 2.764 -4.229 -18.604 1.00 88.69 143 ASP A O 1
ATOM 1114 N N . TYR A 1 144 ? 3.775 -2.271 -18.221 1.00 88.81 144 TYR A N 1
ATOM 1115 C CA . TYR A 1 144 ? 4.843 -2.820 -17.376 1.00 88.81 144 TYR A CA 1
ATOM 1116 C C . TYR A 1 144 ? 4.741 -2.421 -15.907 1.00 88.81 144 TYR A C 1
ATOM 1118 O O . TYR A 1 144 ? 5.559 -2.868 -15.107 1.00 88.81 144 TYR A O 1
ATOM 1126 N N . VAL A 1 145 ? 3.785 -1.560 -15.554 1.00 90.88 145 VAL A N 1
ATOM 1127 C CA . VAL A 1 145 ? 3.700 -0.931 -14.232 1.00 90.88 145 VAL A CA 1
ATOM 1128 C C . VAL A 1 145 ? 2.247 -0.801 -13.790 1.00 90.88 145 VAL A C 1
ATOM 1130 O O . VAL A 1 145 ? 1.356 -0.511 -14.595 1.00 90.88 145 VAL A O 1
ATOM 1133 N N . ARG A 1 146 ? 2.011 -0.943 -12.488 1.00 92.06 146 ARG A N 1
ATOM 1134 C CA . ARG A 1 146 ? 0.812 -0.441 -11.810 1.00 92.06 146 ARG A CA 1
ATOM 1135 C C . ARG A 1 146 ? 1.246 0.473 -10.674 1.00 92.06 146 ARG A C 1
ATOM 1137 O O . ARG A 1 146 ? 2.263 0.255 -10.025 1.00 92.06 146 ARG A O 1
ATOM 1144 N N . SER A 1 147 ? 0.499 1.548 -10.461 1.00 92.81 147 SER A N 1
ATOM 1145 C CA . SER A 1 147 ? 0.809 2.493 -9.395 1.00 92.81 147 SER A CA 1
ATOM 1146 C C . SER A 1 147 ? -0.407 3.281 -8.938 1.00 92.81 147 SER A C 1
ATOM 1148 O O . SER A 1 147 ? -1.418 3.434 -9.634 1.00 92.81 147 SER A O 1
ATOM 1150 N N . GLY A 1 148 ? -0.287 3.860 -7.754 1.00 95.25 148 GLY A N 1
ATOM 1151 C CA . GLY A 1 148 ? -1.293 4.731 -7.180 1.00 95.25 148 GLY A CA 1
ATOM 1152 C C . GLY A 1 148 ? -1.769 4.167 -5.863 1.00 95.25 148 GLY A C 1
ATOM 1153 O O . GLY A 1 148 ? -1.016 4.166 -4.899 1.00 95.25 148 GLY A O 1
ATOM 1154 N N . PHE A 1 149 ? -3.035 3.771 -5.794 1.00 95.19 149 PHE A N 1
ATOM 1155 C CA . PHE A 1 149 ? -3.662 3.428 -4.528 1.00 95.19 149 PHE A CA 1
ATOM 1156 C C . PHE A 1 149 ? -4.667 2.297 -4.674 1.00 95.19 149 PHE A C 1
ATOM 1158 O O . PHE A 1 149 ? -5.336 2.142 -5.699 1.00 95.19 149 PHE A O 1
ATOM 1165 N N . VAL A 1 150 ? -4.822 1.569 -3.581 1.00 95.25 150 VAL A N 1
ATOM 1166 C CA . VAL A 1 150 ? -5.905 0.627 -3.344 1.00 95.25 150 VAL A CA 1
ATOM 1167 C C . VAL A 1 150 ? -6.449 0.919 -1.956 1.00 95.25 150 VAL A C 1
ATOM 1169 O O . VAL A 1 150 ? -5.688 0.989 -0.997 1.00 95.25 150 VAL A O 1
ATOM 1172 N N . PHE A 1 151 ? -7.748 1.162 -1.821 1.00 94.00 151 PHE A N 1
ATOM 1173 C CA . PHE A 1 151 ? -8.355 1.349 -0.508 1.00 94.00 151 PHE A CA 1
ATOM 1174 C C . PHE A 1 151 ? -9.838 1.009 -0.504 1.00 94.00 151 PHE A C 1
ATOM 1176 O O . PHE A 1 151 ? -10.529 1.166 -1.503 1.00 94.00 151 PHE A O 1
ATOM 1183 N N . ALA A 1 152 ? -10.357 0.650 0.661 1.00 92.00 152 ALA A N 1
ATOM 1184 C CA . ALA A 1 152 ? -11.776 0.717 0.959 1.00 92.00 152 ALA A CA 1
ATOM 1185 C C . ALA A 1 152 ? -12.046 1.888 1.904 1.00 92.00 152 ALA A C 1
ATOM 1187 O O . ALA A 1 152 ? -11.203 2.313 2.707 1.00 92.00 152 ALA A O 1
ATOM 1188 N N . LEU A 1 153 ? -13.248 2.439 1.805 1.00 84.25 153 LEU A N 1
ATOM 1189 C CA . LEU A 1 153 ? -13.737 3.413 2.768 1.00 84.25 153 LEU A CA 1
ATOM 1190 C C . LEU A 1 153 ? -14.038 2.680 4.087 1.00 84.25 153 LEU A C 1
ATOM 1192 O O . LEU A 1 153 ? -15.123 2.162 4.320 1.00 84.25 153 LEU A O 1
ATOM 1196 N N . GLY A 1 154 ? -13.031 2.605 4.950 1.00 74.25 154 GLY A N 1
ATOM 1197 C CA . GLY A 1 154 ? -13.160 2.033 6.281 1.00 74.25 154 GLY A CA 1
ATOM 1198 C C . GLY A 1 154 ? -13.971 2.932 7.206 1.00 74.25 154 GLY A C 1
ATOM 1199 O O . GLY A 1 154 ? -13.718 4.136 7.300 1.00 74.25 154 GLY A O 1
ATOM 1200 N N . GLY A 1 155 ? -14.927 2.337 7.919 1.00 74.50 155 GLY A N 1
ATOM 1201 C CA . GLY A 1 155 ? -15.557 2.977 9.067 1.00 74.50 155 GLY A CA 1
ATOM 1202 C C . GLY A 1 155 ? -14.628 3.013 10.288 1.00 74.50 155 GLY A C 1
ATOM 1203 O O . GLY A 1 155 ? -13.397 3.020 10.185 1.00 74.50 155 GLY A O 1
ATOM 1204 N N . PHE A 1 156 ? -15.233 3.005 11.472 1.00 82.56 156 PHE A N 1
ATOM 1205 C CA . PHE A 1 156 ? -14.502 2.897 12.731 1.00 82.56 156 PHE A CA 1
ATOM 1206 C C . PHE A 1 156 ? -14.060 1.449 12.980 1.00 82.56 156 PHE A C 1
ATOM 1208 O O . PHE A 1 156 ? -14.876 0.525 12.918 1.00 82.56 156 PHE A O 1
ATOM 1215 N N . SER A 1 157 ? -12.784 1.250 13.305 1.00 84.19 157 SER A N 1
ATOM 1216 C CA . SER A 1 157 ? -12.247 -0.021 13.807 1.00 84.19 157 SER A CA 1
ATOM 1217 C C . SER A 1 157 ? -11.650 0.156 15.192 1.00 84.19 157 SER A C 1
ATOM 1219 O O . SER A 1 157 ? -11.150 1.222 15.543 1.00 84.19 157 SER A O 1
ATOM 1221 N N . THR A 1 158 ? -11.689 -0.923 15.968 1.00 85.81 158 THR A N 1
ATOM 1222 C CA . THR A 1 158 ? -10.894 -1.056 17.186 1.00 85.81 158 THR A CA 1
ATOM 1223 C C . THR A 1 158 ? -9.670 -1.890 16.845 1.00 85.81 158 THR A C 1
ATOM 1225 O O . THR A 1 158 ? -9.809 -3.003 16.343 1.00 85.81 158 THR A O 1
ATOM 1228 N N . GLU A 1 159 ? -8.491 -1.341 17.099 1.00 82.62 159 GLU A N 1
ATOM 1229 C CA . GLU A 1 159 ? -7.192 -1.946 16.808 1.00 82.62 159 GLU A CA 1
ATOM 1230 C C . GLU A 1 159 ? -6.311 -1.906 18.055 1.00 82.62 159 GLU A C 1
ATOM 1232 O O . GLU A 1 159 ? -6.608 -1.192 19.013 1.00 82.62 159 GLU A O 1
ATOM 1237 N N . LYS A 1 160 ? -5.232 -2.686 18.057 1.00 81.81 160 LYS A N 1
ATOM 1238 C CA . LYS A 1 160 ? -4.217 -2.644 19.109 1.00 81.81 160 LYS A CA 1
ATOM 1239 C C . LYS A 1 160 ? -3.107 -1.677 18.707 1.00 81.81 160 LYS A C 1
ATOM 1241 O O . LYS A 1 160 ? -2.626 -1.752 17.580 1.00 81.81 160 LYS A O 1
ATOM 1246 N N . ASN A 1 161 ? -2.717 -0.772 19.602 1.00 77.69 161 ASN A N 1
ATOM 1247 C CA . ASN A 1 161 ? -1.487 0.006 19.423 1.00 77.69 161 ASN A CA 1
ATOM 1248 C C . ASN A 1 161 ? -0.253 -0.825 19.826 1.00 77.69 161 ASN A C 1
ATOM 1250 O O . ASN A 1 161 ? -0.379 -1.963 20.282 1.00 77.69 161 ASN A O 1
ATOM 1254 N N . GLU A 1 162 ? 0.941 -0.243 19.706 1.00 77.38 162 GLU A N 1
ATOM 1255 C CA . GLU A 1 162 ? 2.209 -0.885 20.098 1.00 77.38 162 GLU A CA 1
ATOM 1256 C C . GLU A 1 162 ? 2.212 -1.371 21.557 1.00 77.38 162 GLU A C 1
ATOM 1258 O O . GLU A 1 162 ? 2.816 -2.392 21.883 1.00 77.38 162 GLU A O 1
ATOM 1263 N N . LYS A 1 163 ? 1.469 -0.685 22.435 1.00 80.88 163 LYS A N 1
ATOM 1264 C CA . LYS A 1 163 ? 1.307 -1.024 23.857 1.00 80.88 163 LYS A CA 1
ATOM 1265 C C . LYS A 1 163 ? 0.210 -2.063 24.122 1.00 80.88 163 LYS A C 1
ATOM 1267 O O . LYS A 1 163 ? -0.123 -2.306 25.277 1.00 80.88 163 LYS A O 1
ATOM 1272 N N . GLN A 1 164 ? -0.362 -2.675 23.082 1.00 80.44 164 GLN A N 1
ATOM 1273 C CA . GLN A 1 164 ? -1.465 -3.645 23.172 1.00 80.44 164 GLN A CA 1
ATOM 1274 C C . GLN A 1 164 ? -2.758 -3.078 23.791 1.00 80.44 164 GLN A C 1
ATOM 1276 O O . GLN A 1 164 ? -3.654 -3.824 24.212 1.00 80.44 164 GLN A O 1
ATOM 1281 N N . GLU A 1 165 ? -2.920 -1.757 23.794 1.00 83.06 165 GLU A N 1
ATOM 1282 C CA . GLU A 1 165 ? -4.142 -1.083 24.221 1.00 83.06 165 GLU A CA 1
ATOM 1283 C C . GLU A 1 165 ? -5.124 -0.965 23.053 1.00 83.06 165 GLU A C 1
ATOM 1285 O O . GLU A 1 165 ? -4.731 -0.839 21.893 1.00 83.06 165 GLU A O 1
ATOM 1290 N N . ASN A 1 166 ? -6.423 -1.006 23.357 1.00 84.31 166 ASN A N 1
ATOM 1291 C CA . ASN A 1 166 ? -7.452 -0.794 22.344 1.00 84.31 166 ASN A CA 1
ATOM 1292 C C . ASN A 1 166 ? -7.485 0.686 21.947 1.00 84.31 166 ASN A C 1
ATOM 1294 O O . ASN A 1 166 ? -7.800 1.543 22.773 1.00 84.31 166 ASN A O 1
ATOM 1298 N N . VAL A 1 167 ? -7.235 0.967 20.672 1.00 85.00 167 VAL A N 1
ATOM 1299 C CA . VAL A 1 167 ? -7.392 2.283 20.054 1.00 85.00 167 VAL A CA 1
ATOM 1300 C C . VAL A 1 167 ? -8.500 2.248 19.012 1.00 85.00 167 VAL A C 1
ATOM 1302 O O . VAL A 1 167 ? -8.714 1.243 18.335 1.00 85.00 167 VAL A O 1
ATOM 1305 N N . TYR A 1 168 ? -9.221 3.356 18.877 1.00 86.50 168 TYR A N 1
ATOM 1306 C CA . TYR A 1 168 ? -10.250 3.504 17.853 1.00 86.50 168 TYR A CA 1
ATOM 1307 C C . TYR A 1 168 ? -9.663 4.248 16.661 1.00 86.50 168 TYR A C 1
ATOM 1309 O O . TYR A 1 168 ? -9.250 5.398 16.800 1.00 86.50 168 TYR A O 1
ATOM 1317 N N . ARG A 1 169 ? -9.633 3.613 15.489 1.00 85.75 169 ARG A N 1
ATOM 1318 C CA . ARG A 1 169 ? -9.151 4.220 14.245 1.00 85.75 169 ARG A CA 1
ATOM 1319 C C . ARG A 1 169 ? -10.299 4.505 13.292 1.00 85.75 169 ARG A C 1
ATOM 1321 O O . ARG A 1 169 ? -11.291 3.780 13.247 1.00 85.75 169 ARG A O 1
ATOM 1328 N N . SER A 1 170 ? -10.149 5.566 12.508 1.00 84.56 170 SER A N 1
ATOM 1329 C CA . SER A 1 170 ? -11.107 5.952 11.470 1.00 84.56 170 SER A CA 1
ATOM 1330 C C . SER A 1 170 ? -10.389 6.386 10.204 1.00 84.56 170 SER A C 1
ATOM 1332 O O . SER A 1 170 ? -9.309 6.974 10.256 1.00 84.56 170 SER A O 1
ATOM 1334 N N . GLY A 1 171 ? -11.049 6.166 9.068 1.00 85.81 171 GLY A N 1
ATOM 1335 C CA . GLY A 1 171 ? -10.565 6.554 7.750 1.00 85.81 171 GLY A CA 1
ATOM 1336 C C . GLY A 1 171 ? -10.359 5.353 6.835 1.00 85.81 171 GLY A C 1
ATOM 1337 O O . GLY A 1 171 ? -10.639 4.212 7.206 1.00 85.81 171 GLY A O 1
ATOM 1338 N N . LYS A 1 172 ? -9.850 5.640 5.637 1.00 89.38 172 LYS A N 1
ATOM 1339 C CA . LYS A 1 172 ? -9.610 4.661 4.572 1.00 89.38 172 LYS A CA 1
ATOM 1340 C C . LYS A 1 172 ? -8.643 3.574 5.026 1.00 89.38 172 LYS A C 1
ATOM 1342 O O . LYS A 1 172 ? -7.659 3.878 5.689 1.00 89.38 172 LYS A O 1
ATOM 1347 N N . ILE A 1 173 ? -8.927 2.339 4.637 1.00 91.38 173 ILE A N 1
ATOM 1348 C CA . ILE A 1 173 ? -8.057 1.180 4.852 1.00 91.38 173 ILE A CA 1
ATOM 1349 C C . ILE A 1 173 ? -7.485 0.816 3.497 1.00 91.38 173 ILE A C 1
ATOM 1351 O O . ILE A 1 173 ? -8.254 0.585 2.565 1.00 91.38 173 ILE A O 1
ATOM 1355 N N . GLY A 1 174 ? -6.164 0.817 3.374 1.00 93.69 174 GLY A N 1
ATOM 1356 C CA . GLY A 1 174 ? -5.516 0.566 2.101 1.00 93.69 174 GLY A CA 1
ATOM 1357 C C . GLY A 1 174 ? -4.081 1.058 2.050 1.00 93.69 174 GLY A C 1
ATOM 1358 O O . GLY A 1 174 ? -3.508 1.442 3.070 1.00 93.69 174 GLY A O 1
ATOM 1359 N N . TYR A 1 175 ? -3.543 1.074 0.836 1.00 94.81 175 TYR A N 1
ATOM 1360 C CA . TYR A 1 175 ? -2.130 1.268 0.551 1.00 94.81 175 TYR A CA 1
ATOM 1361 C C . TYR A 1 175 ? -1.940 2.227 -0.621 1.00 94.81 175 TYR A C 1
ATOM 1363 O O . TYR A 1 175 ? -2.774 2.320 -1.530 1.00 94.81 175 TYR A O 1
ATOM 1371 N N . VAL A 1 176 ? -0.815 2.933 -0.590 1.00 94.94 176 VAL A N 1
ATOM 1372 C CA . VAL A 1 176 ? -0.231 3.609 -1.748 1.00 94.94 176 VAL A CA 1
ATOM 1373 C C . VAL A 1 176 ? 0.918 2.738 -2.229 1.00 94.94 176 VAL A C 1
ATOM 1375 O O . VAL A 1 176 ? 1.731 2.316 -1.413 1.00 94.94 176 VAL A O 1
ATOM 1378 N N . PHE A 1 177 ? 0.976 2.454 -3.527 1.00 94.31 177 PHE A N 1
ATOM 1379 C CA . PHE A 1 177 ? 1.915 1.470 -4.059 1.00 94.31 177 PHE A CA 1
ATOM 1380 C C . PHE A 1 177 ? 2.431 1.820 -5.459 1.00 94.31 177 PHE A C 1
ATOM 1382 O O . PHE A 1 177 ? 1.834 2.610 -6.204 1.00 94.31 177 PHE A O 1
ATOM 1389 N N . TYR A 1 178 ? 3.541 1.178 -5.803 1.00 92.19 178 TYR A N 1
ATOM 1390 C CA . TYR A 1 178 ? 4.116 1.067 -7.135 1.00 92.19 178 TYR A CA 1
ATOM 1391 C C . TYR A 1 178 ? 4.639 -0.364 -7.310 1.00 92.19 178 TYR A C 1
ATOM 1393 O O . TYR A 1 178 ? 5.349 -0.870 -6.442 1.00 92.19 178 TYR A O 1
ATOM 1401 N N . GLU A 1 179 ? 4.307 -1.001 -8.427 1.00 90.69 179 GLU A N 1
ATOM 1402 C CA . GLU A 1 179 ? 4.760 -2.348 -8.782 1.00 90.69 179 GLU A CA 1
ATOM 1403 C C . GLU A 1 179 ? 5.054 -2.441 -10.277 1.00 90.69 179 GLU A C 1
ATOM 1405 O O . GLU A 1 179 ? 4.420 -1.768 -11.101 1.00 90.69 179 GLU A O 1
ATOM 1410 N N . ARG A 1 180 ? 6.008 -3.300 -10.637 1.00 85.81 180 ARG A N 1
ATOM 1411 C CA . ARG A 1 180 ? 6.355 -3.577 -12.032 1.00 85.81 180 ARG A CA 1
ATOM 1412 C C . ARG A 1 180 ? 6.103 -5.028 -12.416 1.00 85.81 180 ARG A C 1
ATOM 1414 O O . ARG A 1 180 ? 6.020 -5.922 -11.578 1.00 85.81 180 ARG A O 1
ATOM 1421 N N . ASN A 1 181 ? 6.072 -5.285 -13.718 1.00 79.06 181 ASN A N 1
ATOM 1422 C CA . ASN A 1 181 ? 6.089 -6.647 -14.227 1.00 79.06 181 ASN A CA 1
ATOM 1423 C C . ASN A 1 181 ? 7.433 -7.311 -13.879 1.00 79.06 181 ASN A C 1
ATOM 1425 O O . ASN A 1 181 ? 8.500 -6.747 -14.145 1.00 79.06 181 ASN A O 1
ATOM 1429 N N . LYS A 1 182 ? 7.385 -8.521 -13.310 1.00 66.12 182 LYS A N 1
ATOM 1430 C CA . LYS A 1 182 ? 8.580 -9.319 -12.990 1.00 66.12 182 LYS A CA 1
ATOM 1431 C C . LYS A 1 182 ? 9.274 -9.881 -14.236 1.00 66.12 182 LYS A C 1
ATOM 1433 O O . LYS A 1 182 ? 10.409 -10.333 -14.131 1.00 66.12 182 LYS A O 1
ATOM 1438 N N . SER A 1 183 ? 8.632 -9.835 -15.402 1.00 53.56 183 SER A N 1
ATOM 1439 C CA . SER A 1 183 ? 9.168 -10.349 -16.667 1.00 53.56 183 SER A CA 1
ATOM 1440 C C . SER A 1 183 ? 10.022 -9.325 -17.430 1.00 53.56 183 SER A C 1
ATOM 1442 O O . SER A 1 183 ? 9.653 -8.952 -18.538 1.00 53.56 183 SER A O 1
ATOM 1444 N N . VAL A 1 184 ? 11.142 -8.872 -16.851 1.00 44.62 184 VAL A N 1
ATOM 1445 C CA . VAL A 1 184 ? 12.314 -8.338 -17.589 1.00 44.62 184 VAL A CA 1
ATOM 1446 C C . VAL A 1 184 ? 13.570 -8.622 -16.784 1.00 44.62 184 VAL A C 1
ATOM 1448 O O . VAL A 1 184 ? 13.595 -8.178 -15.605 1.00 44.62 184 VAL A O 1
#

Foldseek 3Di:
DDDDPPPVVVVVVVVVVVVVVDDDDDPPPDDDDDPPPDDDPDPPDPPPDDDPPDDDDDDDDDDPLPPDAQKKKAKDDWFWDDPPRPDDPDDDPVRIDGFDDAPVDDGCQVVQCVDPQNVVVPPPWHKDALCPPPDPSSPDDDDWKDFFWIWTQGAWDFDQDPVRDTTITHGITIMGIMHTHPPD

Organism: Actinobacillus pleuropneumoniae serotype 7 (strain AP76) (NCBI:txid537457)

Solvent-accessible surface area (backbone atoms only — not comparable to full-atom values): 12008 Å² total; per-residue (Å²): 138,91,85,83,76,67,65,65,60,53,56,58,54,56,60,61,58,58,74,76,71,73,83,87,83,81,85,77,88,74,80,95,71,83,74,80,76,82,84,72,84,71,76,79,70,79,84,79,88,69,82,79,93,68,80,81,80,85,80,82,87,63,58,78,84,68,46,92,69,78,27,37,28,32,69,51,80,56,55,56,58,61,98,81,58,78,74,78,79,75,92,50,69,88,58,52,41,75,53,85,83,54,83,89,54,70,77,64,48,67,62,44,60,67,30,66,22,29,56,76,58,42,85,85,34,58,81,43,50,34,68,67,57,85,43,81,90,15,52,66,94,58,94,54,51,51,60,49,41,35,34,23,59,25,42,70,34,80,44,69,49,99,84,70,44,86,40,37,33,41,47,54,38,38,34,39,38,40,39,47,56,83,90,119

Sequence (184 aa):
MNVKKSQIAIVIAATLLTACSGGKGGFGLDSTQEQIPRYDPKKTKPIEFGDDVTEAKPYEQLPEFLQPTLDSEIAIPRRIIGPKAEERVELSPDNIKRLGGSLDEIPHAKEIEDHSAVKKSGEKFSLVYSHDNKSPQRTRNMDYVRSGFVFALGGFSTEKNEKQENVYRSGKIGYVFYERNKSV

Mean predicted aligned error: 16.86 Å

=== Feature glossary ===
Annotated list of the representations used here:

Nearest PDB structures. The Foldseek neighbor list gives the closest experimentally determined structures in the PDB, ranked by structural alignment. TM-score near 1 means near-identical fold; near 0.3 means only rough topology match. This is how one finds what a novel AlphaFold prediction most resembles in the solved-structure universe.

Foldseek 3Di. Foldseek's 3Di representation compresses backbone geometry into a per-residue letter drawn from a learned twenty-state alphabet. It captures the tertiary interaction pattern around each residue — which residues are packed against it in space, regardless of where they are in sequence.

Radius of gyration, Cα contacts, bounding box. Radius of gyration (Rg) is the root-mean-square distance of Cα atoms from their centroid — a single number for overall size and compactness. A globular domain of N residues has Rg ≈ 2.2·N^0.38 Å; an extended or disordered chain has a much larger Rg. The Cα contact count is the number of residue pairs whose Cα atoms are within 8 Å and are more than four positions apart in sequence — a standard proxy for tertiary packing density. The bounding box is the smallest axis-aligned box enclosing all Cα atoms.

InterPro / GO / CATH / organism. The annotation block draws on four external resources. InterPro: which protein families and domains the sequence belongs to. GO: standardized terms for what the protein does, what process it participates in, and where in the cell it acts. CATH: which structural fold it has in the CATH hierarchy. Organism: the species of origin.

mmCIF coordinates. The mmCIF block holds the 3D Cartesian coordinates of each backbone atom (N, Cα, C, O) in ångströms. mmCIF is the PDB's canonical archive format — a tagged-loop text representation of the atomic model.

pLDDT. pLDDT is the predicted lDDT-Cα score: AlphaFold's confidence that the local environment of each residue (all inter-atomic distances within 15 Å) is correctly placed. It is a per-residue number between 0 and 100, with higher meaning more reliable.

Backbone torsions (φ/ψ). φ (phi) and ψ (psi) are the two rotatable backbone dihedrals per residue: φ is the C(i-1)–N–Cα–C torsion, ψ is the N–Cα–C–N(i+1) torsion, both in degrees on (−180°, 180°]. α-helical residues cluster near (−60°, −45°); β-strand residues near (−120°, +130°). A Ramachandran plot is simply a scatter of (φ, ψ) for every residue.

B-factor. For experimental (PDB) structures, the B-factor (temperature factor) quantifies the positional spread of each atom in the crystal — a combination of thermal vibration and static disorder — in units of Å². High B-factors mark flexible loops or poorly resolved regions; low B-factors mark the rigid, well-ordered core.

Secondary structure (3-state, P-SEA). SS3 is a coarse helix/strand/coil call (letters a/b/c) made by the P-SEA algorithm from inter-Cα distances and dihedrals. It is less detailed than DSSP but needs only Cα positions.

Predicted aligned error. Predicted aligned error is AlphaFold's pairwise confidence. Unlike pLDDT (per-residue), PAE is per-residue-pair and captures whether two parts of the structure are correctly placed relative to each other. Units are ångströms of expected positional error.

Solvent-accessible surface area. Solvent-accessible surface area (SASA) is the area in Å² traced out by the centre of a 1.4 Å probe sphere (a water molecule) rolled over the protein's van der Waals surface (Shrake–Rupley / Lee–Richards construction). Buried residues have near-zero SASA; fully exposed residues can exceed 200 Å². The total SASA scales roughly with the number of surface residues.

Secondary structure (8-state, DSSP). The SS8 string is DSSP's per-residue secondary-structure call. α-helix (H) means an i→i+4 H-bond ladder; β-strand (E) means the residue participates in a β-sheet; 3₁₀ (G) and π (I) are tighter and wider helices; T/S are turns/bends; '-' is loop.

Rendered structure images. Structure images are PyMOL renders from six orthogonal camera directions. Cartoon representation draws helices as coils and strands as arrows; sticks shows the backbone as bonds; surface shows the solvent-excluded envelope. Rainbow coloring maps sequence position to hue (blue→red, N→C); chain coloring assigns a distinct color per polypeptide.

Sequence. The amino-acid sequence is the protein's primary structure: the linear order of residues from the N-terminus to the C-terminus, written in one-letter code. Everything else here — the 3D coordinates, the secondary structure, the domain annotations — is ultimately a consequence of this string.

Contact-map, Ramachandran, and PAE plots. Three diagnostic plots accompany the record. The Cα contact map visualizes the tertiary structure as a 2D adjacency matrix (8 Å cutoff, sequence-local contacts suppressed). The Ramachandran plot shows the distribution of backbone (φ, ψ) torsions, with points in the α and β basins reflecting secondary structure content. The PAE plot shows AlphaFold's inter-residue confidence as a color matrix.